Protein AF-A0A6A5AAB8-F1 (afdb_monomer_lite)

Radius of gyration: 20.95 Å; chains: 1; bounding box: 52×45×54 Å

Organism: Aphanomyces astaci (NCBI:txid112090)

Foldseek 3Di:
DAPVVVPGDPLLVLLLVQLQFFWFADDPLDTAGPDLEGHPDDPDPRIDRNLRSLCVVLPQDDPPPCPPCNVVSVVSNVVSVVSSSVCSSCPCVPNVVSNVVVSVVVVPQQFDPPDDLLVLLLVVLVPDDDDPSSVQSVVRGDPDHPVVVVVVVVQVPDPPDDDDDDDDDPDDCVVVVVVQVVCVVVLNRSVRRD

pLDDT: mean 90.17, std 8.8, range [57.53, 97.75]

Sequence (194 aa):
MSDVAGGRSMENTLNYLLAECTYGQVQGNEWICVSKEPSLTPPSPSLVTYKKFVDTLYPYQSMHGASDALNDVKAFNKAQKKKRTALQSAFTSGPGRPISASYDHVLSCLFFPQGPLRDAAKAAAATMADSGLKEAWSEGRYYILPSFLHLLFHVDHHPTVDVNVVFRTFGDDIVEVAKEIEFLVQGRHPLFPG

Structure (mmCIF, N/CA/C/O backbone):
data_AF-A0A6A5AAB8-F1
#
_entry.id   AF-A0A6A5AAB8-F1
#
loop_
_atom_site.group_PDB
_atom_site.id
_atom_site.type_symbol
_atom_site.label_atom_id
_atom_site.label_alt_id
_atom_site.label_comp_id
_atom_site.label_asym_id
_atom_site.label_entity_id
_atom_site.label_seq_id
_atom_site.pdbx_PDB_ins_code
_atom_site.Cartn_x
_atom_site.Cartn_y
_atom_site.Cartn_z
_atom_site.occupancy
_atom_site.B_iso_or_equiv
_atom_site.auth_seq_id
_atom_site.auth_comp_id
_atom_site.auth_asym_id
_atom_site.auth_atom_id
_atom_site.pdbx_PDB_model_num
ATOM 1 N N . MET A 1 1 ? -1.907 -4.357 5.630 1.00 57.53 1 MET A N 1
ATOM 2 C CA . MET A 1 1 ? -2.020 -4.706 4.192 1.00 57.53 1 MET A CA 1
ATOM 3 C C . MET A 1 1 ? -0.705 -5.305 3.688 1.00 57.53 1 MET A C 1
ATOM 5 O O . MET A 1 1 ? 0.213 -4.575 3.333 1.00 57.53 1 MET A O 1
ATOM 9 N N . SER A 1 2 ? -0.597 -6.630 3.691 1.00 60.25 2 SER A N 1
ATOM 10 C CA . SER A 1 2 ? 0.481 -7.393 3.050 1.00 60.25 2 SER A CA 1
ATOM 11 C C . SER A 1 2 ? -0.136 -8.266 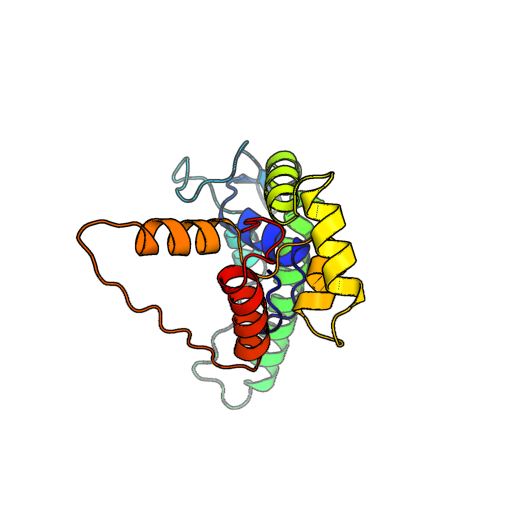1.957 1.00 60.25 2 SER A C 1
ATOM 13 O O . SER A 1 2 ? -1.255 -8.749 2.108 1.00 60.25 2 SER A O 1
ATOM 15 N N . ASP A 1 3 ? 0.566 -8.457 0.843 1.00 65.25 3 ASP A N 1
ATOM 16 C CA . ASP A 1 3 ? 0.160 -9.430 -0.174 1.00 65.25 3 ASP A CA 1
ATOM 17 C C . ASP A 1 3 ? 0.740 -10.794 0.219 1.00 65.25 3 ASP A C 1
ATOM 19 O O . ASP A 1 3 ? 1.805 -11.204 -0.252 1.00 65.25 3 ASP A O 1
ATOM 23 N N . VAL A 1 4 ? 0.064 -11.464 1.159 1.00 63.62 4 VAL A N 1
ATOM 24 C CA . VAL A 1 4 ? 0.469 -12.781 1.680 1.00 63.62 4 VAL A CA 1
ATOM 25 C C . VAL A 1 4 ? 0.453 -13.825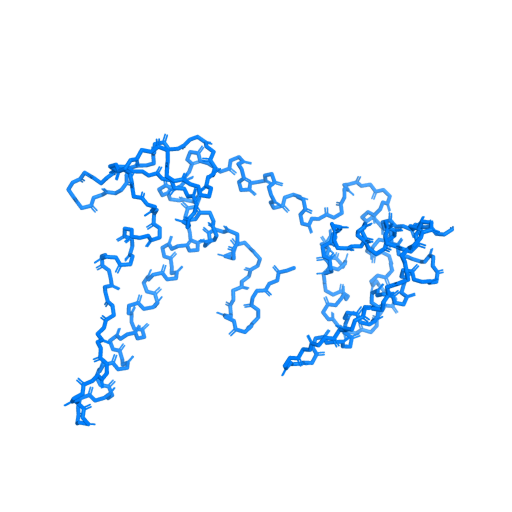 0.562 1.00 63.62 4 VAL A C 1
ATOM 27 O O . VAL A 1 4 ? 1.398 -14.604 0.437 1.00 63.62 4 VAL A O 1
ATOM 30 N N . ALA A 1 5 ? -0.552 -13.779 -0.318 1.00 60.72 5 ALA A N 1
ATOM 31 C CA . ALA A 1 5 ? -0.655 -14.661 -1.482 1.00 60.72 5 ALA A CA 1
ATOM 32 C C . ALA A 1 5 ? 0.525 -14.483 -2.459 1.00 60.72 5 ALA A C 1
ATOM 34 O O . ALA A 1 5 ? 1.017 -15.452 -3.042 1.00 60.72 5 ALA A O 1
ATOM 35 N N . GLY A 1 6 ? 1.016 -13.253 -2.619 1.00 62.00 6 GLY A N 1
ATOM 36 C CA . GLY A 1 6 ? 2.201 -12.920 -3.406 1.00 62.00 6 GLY A CA 1
ATOM 37 C C . GLY A 1 6 ? 3.533 -13.032 -2.657 1.00 62.00 6 GLY A C 1
ATOM 38 O O . GLY A 1 6 ? 4.582 -12.856 -3.286 1.00 62.00 6 GLY A O 1
ATOM 39 N N . GLY A 1 7 ? 3.518 -13.325 -1.352 1.00 68.31 7 GLY A N 1
ATOM 40 C CA . GLY A 1 7 ? 4.704 -13.406 -0.496 1.00 68.31 7 GLY A CA 1
ATOM 41 C C . GLY A 1 7 ? 5.429 -12.068 -0.313 1.00 68.31 7 GLY A C 1
ATOM 42 O O . GLY A 1 7 ? 6.657 -12.044 -0.211 1.00 68.31 7 GLY A O 1
ATOM 43 N N . ARG A 1 8 ? 4.706 -10.941 -0.336 1.00 79.06 8 ARG A N 1
ATOM 44 C CA . ARG A 1 8 ? 5.282 -9.595 -0.198 1.00 79.06 8 ARG A CA 1
ATOM 45 C C . ARG A 1 8 ? 4.906 -8.977 1.141 1.00 79.06 8 ARG A C 1
ATOM 47 O O . ARG A 1 8 ? 3.737 -8.947 1.523 1.00 79.06 8 ARG A O 1
ATOM 54 N N . SER A 1 9 ? 5.904 -8.400 1.808 1.00 86.94 9 SER A N 1
ATOM 55 C CA . SER A 1 9 ? 5.660 -7.503 2.936 1.00 86.94 9 SER A CA 1
ATOM 56 C C . SER A 1 9 ? 4.901 -6.250 2.484 1.00 86.94 9 SER A C 1
ATOM 58 O O . SER A 1 9 ? 4.755 -5.968 1.286 1.00 86.94 9 SER A O 1
ATOM 60 N N . MET A 1 10 ? 4.429 -5.478 3.455 1.00 87.88 10 MET A N 1
ATOM 61 C CA . MET A 1 10 ? 3.775 -4.193 3.227 1.00 87.88 10 MET A CA 1
ATOM 62 C C . MET A 1 10 ? 4.698 -3.212 2.481 1.00 87.88 10 MET A C 1
ATOM 64 O O . MET A 1 10 ? 4.300 -2.616 1.483 1.00 87.88 10 MET A O 1
ATOM 68 N N . GLU A 1 11 ? 5.961 -3.123 2.895 1.00 91.44 11 GLU A N 1
ATOM 69 C CA . GLU A 1 11 ? 7.011 -2.282 2.303 1.00 91.44 11 GLU A CA 1
ATOM 70 C C . GLU A 1 11 ? 7.295 -2.678 0.852 1.00 91.44 11 GLU A C 1
ATOM 72 O O . GLU A 1 11 ? 7.383 -1.828 -0.038 1.00 91.44 11 GLU A O 1
ATOM 77 N N . ASN A 1 12 ? 7.392 -3.987 0.597 1.00 91.25 12 ASN A N 1
ATOM 78 C CA . ASN A 1 12 ? 7.605 -4.525 -0.744 1.00 91.25 12 ASN A CA 1
ATOM 79 C C . ASN A 1 12 ? 6.411 -4.242 -1.658 1.00 91.25 12 ASN A C 1
ATOM 81 O O . ASN A 1 12 ? 6.599 -3.978 -2.847 1.00 91.25 12 ASN A O 1
ATOM 85 N N . THR A 1 13 ? 5.197 -4.307 -1.109 1.00 90.56 13 THR A N 1
ATOM 86 C CA . THR A 1 13 ? 3.956 -4.006 -1.831 1.00 90.56 13 THR A CA 1
ATOM 87 C C . THR A 1 13 ? 3.892 -2.525 -2.187 1.00 90.56 13 THR A C 1
ATOM 89 O O . THR A 1 13 ? 3.629 -2.190 -3.339 1.00 90.56 13 THR A O 1
ATOM 92 N N . LEU A 1 14 ? 4.218 -1.637 -1.244 1.00 93.50 14 LEU A N 1
ATOM 93 C CA . LEU A 1 14 ? 4.233 -0.199 -1.489 1.00 93.50 14 LEU A CA 1
ATOM 94 C C . LEU A 1 14 ? 5.284 0.191 -2.537 1.00 93.50 14 LEU A C 1
ATOM 96 O O . LEU A 1 14 ? 4.969 0.912 -3.479 1.00 93.50 14 LEU A O 1
ATOM 100 N N . ASN A 1 15 ? 6.504 -0.339 -2.435 1.00 95.31 15 ASN A N 1
ATOM 101 C CA . ASN A 1 15 ? 7.542 -0.131 -3.448 1.00 95.31 15 ASN A CA 1
ATOM 102 C C . ASN A 1 15 ? 7.108 -0.606 -4.839 1.00 95.31 15 ASN A C 1
ATOM 104 O O . ASN A 1 15 ? 7.298 0.102 -5.827 1.00 95.31 15 ASN A O 1
ATOM 108 N N . TYR A 1 16 ? 6.486 -1.784 -4.907 1.00 93.56 16 TYR A N 1
ATOM 109 C CA . TYR A 1 16 ? 5.973 -2.336 -6.154 1.00 93.56 16 TYR A CA 1
ATOM 110 C C . TYR A 1 16 ? 4.890 -1.440 -6.779 1.00 93.56 16 TYR A C 1
ATOM 112 O O . TYR A 1 16 ? 4.941 -1.177 -7.980 1.00 93.56 16 TYR A O 1
ATOM 120 N N . LEU A 1 17 ? 3.945 -0.937 -5.976 1.00 93.44 17 LEU A N 1
ATOM 121 C CA . LEU A 1 17 ? 2.908 -0.009 -6.440 1.00 93.44 17 LEU A CA 1
ATOM 122 C C . LEU A 1 17 ? 3.514 1.315 -6.916 1.00 93.44 17 LEU A C 1
ATOM 124 O O . LEU A 1 17 ? 3.178 1.796 -7.993 1.00 93.44 17 LEU A O 1
ATOM 128 N N . LEU A 1 18 ? 4.466 1.874 -6.168 1.00 95.88 18 LEU A N 1
ATOM 129 C CA . LEU A 1 18 ? 5.152 3.104 -6.561 1.00 95.88 18 LEU A CA 1
ATOM 130 C C . LEU A 1 18 ? 5.949 2.940 -7.858 1.00 95.88 18 LEU A C 1
ATOM 132 O O . LEU A 1 18 ? 5.939 3.839 -8.696 1.00 95.88 18 LEU A O 1
ATOM 136 N N . ALA A 1 19 ? 6.588 1.791 -8.080 1.00 96.69 19 ALA A N 1
ATOM 137 C CA . ALA A 1 19 ? 7.244 1.484 -9.350 1.00 96.69 19 ALA A CA 1
ATOM 138 C C . ALA A 1 19 ? 6.265 1.484 -10.542 1.00 96.69 19 ALA A C 1
ATOM 140 O O . ALA A 1 19 ? 6.673 1.747 -11.676 1.00 96.69 19 ALA A O 1
ATOM 141 N N . GLU A 1 20 ? 4.986 1.186 -10.305 1.00 95.94 20 GLU A N 1
ATOM 142 C CA . GLU A 1 20 ? 3.928 1.178 -11.318 1.00 95.94 20 GLU A CA 1
ATOM 143 C C . GLU A 1 20 ? 3.379 2.570 -11.633 1.00 95.94 20 GLU A C 1
ATOM 145 O O . GLU A 1 20 ? 2.967 2.800 -12.766 1.00 95.94 20 GLU A O 1
ATOM 150 N N . CYS A 1 21 ? 3.423 3.504 -10.683 1.00 95.75 21 CYS A N 1
ATOM 151 C CA . CYS A 1 21 ? 2.891 4.858 -10.849 1.00 95.75 21 CYS A CA 1
ATOM 152 C C . CYS A 1 21 ? 3.959 5.966 -10.838 1.00 95.75 21 CYS A C 1
ATOM 154 O O . CYS A 1 21 ? 3.627 7.146 -10.811 1.00 95.75 21 CYS A O 1
ATOM 156 N N . THR A 1 22 ? 5.247 5.628 -10.905 1.00 97.19 22 THR A N 1
ATOM 157 C CA . THR A 1 22 ? 6.334 6.619 -10.990 1.00 97.19 22 THR A CA 1
ATOM 158 C C . THR A 1 22 ? 6.981 6.593 -12.363 1.00 97.19 22 THR A C 1
ATOM 160 O O . THR A 1 22 ? 7.425 5.540 -12.823 1.00 97.19 22 THR A O 1
ATOM 163 N N . TYR A 1 23 ? 7.069 7.759 -13.004 1.00 97.50 23 TYR A N 1
ATOM 164 C CA . TYR A 1 23 ? 7.534 7.916 -14.378 1.00 97.50 23 TYR A CA 1
ATOM 165 C C . TYR A 1 23 ? 8.954 8.479 -14.452 1.00 97.50 23 TYR A C 1
ATOM 167 O O . TYR A 1 23 ? 9.363 9.344 -13.671 1.00 97.50 23 TYR A O 1
ATOM 175 N N . GLY A 1 24 ? 9.695 7.989 -15.437 1.00 97.12 24 GLY A N 1
ATOM 176 C CA . GLY A 1 24 ? 11.080 8.343 -15.698 1.00 97.12 24 GLY A CA 1
ATOM 177 C C . GLY A 1 24 ? 11.388 8.284 -17.182 1.00 97.12 24 GLY A C 1
ATOM 178 O O . GLY A 1 24 ? 10.575 7.828 -17.9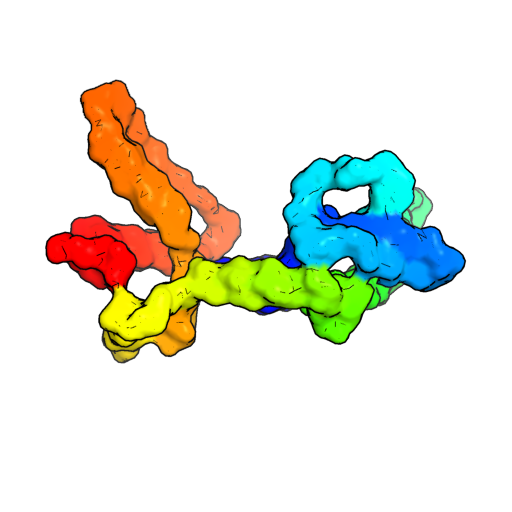94 1.00 97.12 24 GLY A O 1
ATOM 179 N N . GLN A 1 25 ? 12.572 8.763 -17.526 1.00 96.56 25 GLN A N 1
ATOM 180 C CA . GLN A 1 25 ? 13.107 8.683 -18.873 1.00 96.56 25 GLN A CA 1
ATOM 181 C C . GLN A 1 25 ? 14.074 7.504 -18.959 1.00 96.56 25 GLN A C 1
ATOM 183 O O . GLN A 1 25 ? 14.867 7.275 -18.047 1.00 96.56 25 GLN A O 1
ATOM 188 N N . VAL A 1 26 ? 14.023 6.771 -20.068 1.00 95.88 26 VAL A N 1
ATOM 189 C CA . VAL A 1 26 ? 15.013 5.734 -20.368 1.00 95.88 26 VAL A CA 1
ATOM 190 C C . VAL A 1 26 ? 16.160 6.372 -21.145 1.00 95.88 26 VAL A C 1
ATOM 192 O O . VAL A 1 26 ? 15.934 6.990 -22.186 1.00 95.88 26 VAL A O 1
ATOM 195 N N . GLN A 1 27 ? 17.380 6.236 -20.635 1.00 93.25 27 GLN A N 1
ATOM 196 C CA . GLN A 1 27 ? 18.607 6.696 -21.281 1.00 93.25 27 GLN A CA 1
ATOM 197 C C . GLN A 1 27 ? 19.560 5.502 -21.400 1.00 93.25 27 GLN A C 1
ATOM 199 O O . GLN A 1 27 ? 20.142 5.045 -20.419 1.00 93.25 27 GLN A O 1
ATOM 204 N N . GLY A 1 28 ? 19.671 4.938 -22.606 1.00 88.38 28 GLY A N 1
ATOM 205 C CA . GLY A 1 28 ? 20.398 3.684 -22.822 1.00 88.38 28 GLY A CA 1
ATOM 206 C C . GLY A 1 28 ? 19.757 2.521 -22.058 1.00 88.38 28 GLY A C 1
ATOM 207 O O . GLY A 1 28 ? 18.585 2.216 -22.268 1.00 88.38 28 GLY A O 1
ATOM 208 N N . ASN A 1 29 ? 20.526 1.894 -21.164 1.00 88.06 29 ASN A N 1
ATOM 209 C CA . ASN A 1 29 ? 20.073 0.793 -20.306 1.00 88.06 29 ASN A CA 1
ATOM 210 C C . ASN A 1 29 ? 19.680 1.243 -18.890 1.00 88.06 29 ASN A C 1
AT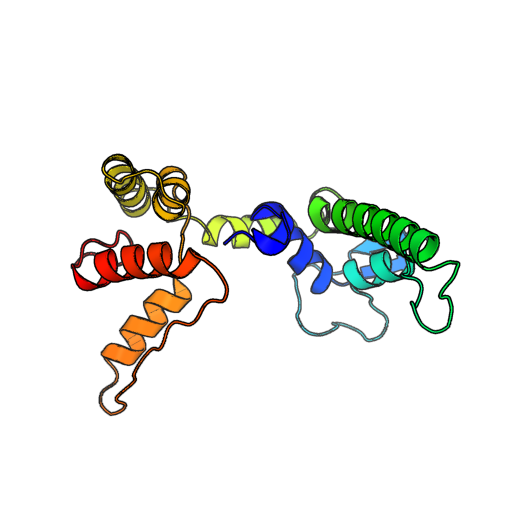OM 212 O O . ASN A 1 29 ? 19.519 0.401 -18.007 1.00 88.06 29 ASN A O 1
ATOM 216 N N . GLU A 1 30 ? 19.524 2.546 -18.663 1.00 94.12 30 GLU A N 1
ATOM 217 C CA . GLU A 1 30 ? 19.149 3.092 -17.363 1.00 94.12 30 GLU A CA 1
ATOM 218 C C . GLU A 1 30 ? 17.800 3.798 -17.417 1.00 94.12 30 GLU A C 1
ATOM 220 O O . GLU A 1 30 ? 17.400 4.381 -18.428 1.00 94.12 30 GLU A O 1
ATOM 225 N N . TRP A 1 31 ? 17.098 3.748 -16.290 1.00 97.38 31 TRP A N 1
ATOM 226 C CA . TRP A 1 31 ? 15.881 4.508 -16.061 1.00 97.38 31 TRP A CA 1
ATOM 227 C C . TRP A 1 31 ? 16.172 5.586 -15.028 1.00 97.38 31 TRP A C 1
ATOM 229 O O . TRP A 1 31 ? 16.634 5.290 -13.925 1.00 97.38 31 TRP A O 1
ATOM 239 N N . ILE A 1 32 ? 15.893 6.833 -15.390 1.00 96.69 32 ILE A N 1
ATOM 240 C CA . ILE A 1 32 ? 16.136 8.002 -14.551 1.00 96.69 32 ILE A CA 1
ATOM 241 C C . ILE A 1 32 ? 14.786 8.577 -14.146 1.00 96.69 32 ILE A C 1
ATOM 243 O O . ILE A 1 32 ? 13.977 8.954 -14.997 1.00 96.69 32 ILE A O 1
ATOM 247 N N . CYS A 1 33 ? 14.543 8.643 -12.838 1.00 96.44 33 CYS A N 1
ATOM 248 C CA . CYS A 1 33 ? 13.314 9.208 -12.300 1.00 96.44 33 CYS A CA 1
ATOM 249 C C . CYS A 1 33 ? 13.205 10.693 -12.667 1.00 96.44 33 CYS A C 1
ATOM 251 O O . CYS A 1 3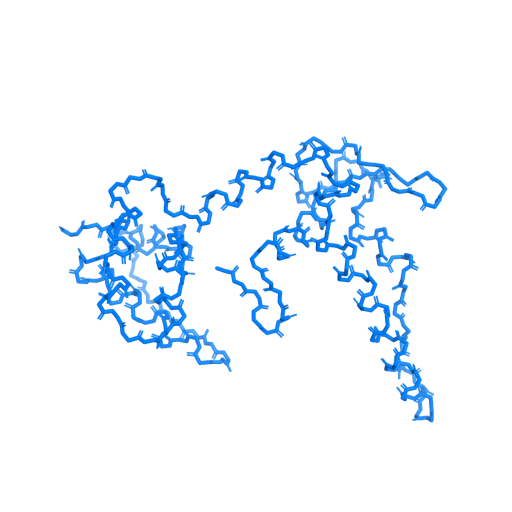3 ? 14.111 11.472 -12.374 1.00 96.44 33 CYS A O 1
ATOM 253 N N . VAL A 1 34 ? 12.080 11.084 -13.271 1.00 95.00 34 VAL A N 1
ATOM 254 C CA . VAL A 1 34 ? 11.756 12.500 -13.534 1.00 95.00 34 VAL A CA 1
ATOM 255 C C . VAL A 1 34 ? 10.552 12.977 -12.726 1.00 95.00 34 VAL A C 1
ATOM 257 O O . VAL A 1 34 ? 10.320 14.177 -12.598 1.00 95.00 34 VAL A O 1
ATOM 260 N N . SER A 1 35 ? 9.774 12.038 -12.186 1.00 92.75 35 SER A N 1
ATOM 261 C CA . SER A 1 35 ? 8.608 12.341 -11.363 1.00 92.75 35 SER A CA 1
ATOM 262 C C . SER A 1 35 ? 9.040 12.818 -9.983 1.00 92.75 35 SER A C 1
ATOM 264 O O . SER A 1 35 ? 9.942 12.248 -9.373 1.00 92.75 35 SER A O 1
ATOM 266 N N . LYS A 1 36 ? 8.356 13.844 -9.478 1.00 89.69 36 LYS A N 1
ATOM 267 C CA . LYS A 1 36 ? 8.468 14.275 -8.076 1.00 89.69 36 LYS A CA 1
ATOM 268 C C . LYS A 1 36 ? 7.423 13.609 -7.185 1.00 89.69 36 LYS A C 1
ATOM 270 O O . LYS A 1 36 ? 7.647 13.467 -5.992 1.00 89.69 36 LYS A O 1
ATOM 275 N N . GLU A 1 37 ? 6.314 13.184 -7.782 1.00 91.62 37 GLU A N 1
ATOM 276 C CA . GLU A 1 37 ? 5.189 12.542 -7.111 1.00 91.62 37 GLU A CA 1
ATOM 277 C C . GLU A 1 37 ? 4.671 11.370 -7.963 1.00 91.62 37 GLU A C 1
ATOM 279 O O . GLU A 1 37 ? 4.823 11.394 -9.192 1.00 91.62 37 GLU A O 1
ATOM 284 N N . PRO A 1 38 ? 4.065 10.343 -7.347 1.00 93.38 38 PRO A N 1
ATOM 285 C CA . PRO A 1 38 ? 3.423 9.258 -8.077 1.00 93.38 38 PRO A CA 1
ATOM 286 C C . PRO A 1 38 ? 2.180 9.749 -8.833 1.00 93.38 38 PRO A C 1
ATOM 288 O O . PRO A 1 38 ? 1.449 10.612 -8.358 1.00 93.38 38 PRO A O 1
ATOM 291 N N . SER A 1 39 ? 1.901 9.162 -9.994 1.00 93.56 39 SER A N 1
ATOM 292 C CA . SER A 1 39 ? 0.753 9.500 -10.837 1.00 93.56 39 SER A CA 1
ATOM 293 C C . SER A 1 39 ? 0.136 8.252 -11.462 1.00 93.56 39 SER A C 1
ATOM 295 O O . SER A 1 39 ? 0.834 7.362 -11.943 1.00 93.56 39 SER A O 1
ATOM 297 N N . LEU A 1 40 ? -1.194 8.189 -11.515 1.00 90.75 40 LEU A N 1
ATOM 298 C CA . LEU A 1 40 ? -1.898 7.115 -12.226 1.00 90.75 40 LEU A CA 1
ATOM 299 C C . LEU A 1 40 ? -1.854 7.307 -13.745 1.00 90.75 40 LEU A C 1
ATOM 301 O O . LEU A 1 40 ? -1.943 6.340 -14.498 1.00 90.75 40 LEU A O 1
ATOM 305 N N . THR A 1 41 ? -1.679 8.546 -14.203 1.00 90.56 41 THR A N 1
ATOM 306 C CA . THR A 1 41 ? -1.617 8.892 -15.624 1.00 90.56 41 THR A CA 1
ATOM 307 C C . THR A 1 41 ? -0.212 9.335 -16.023 1.00 90.56 41 THR A C 1
ATOM 309 O O . THR A 1 41 ? 0.445 10.034 -15.246 1.00 90.56 41 THR A O 1
ATOM 312 N N . PRO A 1 42 ? 0.262 8.986 -17.229 1.00 89.88 42 PRO A N 1
ATOM 313 C CA . PRO A 1 42 ? 1.566 9.428 -17.704 1.00 89.88 42 PRO A CA 1
ATOM 314 C C . PRO A 1 42 ? 1.612 10.961 -17.802 1.00 89.88 42 PRO A C 1
ATOM 316 O O . PRO A 1 42 ? 0.800 11.532 -18.529 1.00 89.88 42 PRO A O 1
ATOM 319 N N . PRO A 1 43 ? 2.565 11.639 -17.131 1.00 90.75 43 PRO A N 1
ATOM 320 C CA . PRO A 1 43 ? 2.724 13.092 -17.249 1.00 90.75 43 PRO A CA 1
ATOM 321 C C . PRO A 1 43 ? 3.115 13.537 -18.666 1.00 90.75 43 PRO A C 1
ATOM 323 O O . PRO A 1 43 ? 2.862 14.668 -19.065 1.00 90.75 43 PRO A O 1
ATOM 326 N N . SER A 1 44 ? 3.755 12.644 -19.425 1.00 91.75 44 SER A N 1
ATOM 327 C CA . SER A 1 44 ? 4.104 12.828 -20.832 1.00 91.75 44 SER A CA 1
ATOM 328 C C . SER A 1 44 ? 4.125 11.465 -21.540 1.00 91.75 44 SER A C 1
ATOM 330 O O . SER A 1 44 ? 4.567 10.486 -20.929 1.00 91.75 44 SER A O 1
ATOM 332 N N . PRO A 1 45 ? 3.723 11.379 -22.825 1.00 89.69 45 PRO A N 1
ATOM 333 C CA . PRO A 1 45 ? 3.731 10.130 -23.593 1.00 89.69 45 PRO A CA 1
ATOM 334 C C . PRO A 1 45 ? 5.108 9.468 -23.737 1.00 89.69 45 PRO A C 1
ATOM 336 O O . PRO A 1 45 ? 5.188 8.264 -23.966 1.00 89.69 45 PRO A O 1
ATOM 339 N N . SER A 1 46 ? 6.193 10.242 -23.630 1.00 92.44 46 SER A N 1
ATOM 340 C CA . SER A 1 46 ? 7.566 9.737 -23.763 1.00 92.44 46 SER A CA 1
ATOM 341 C C . SER A 1 46 ? 8.118 9.100 -22.486 1.00 92.44 46 SER A C 1
ATOM 343 O O . SER A 1 46 ? 9.177 8.473 -22.527 1.00 92.44 46 SER A O 1
ATOM 345 N N . LEU A 1 47 ? 7.432 9.262 -21.351 1.00 95.88 47 LEU A N 1
ATOM 346 C CA . LEU A 1 47 ? 7.887 8.742 -20.070 1.00 95.88 47 LEU A CA 1
ATOM 347 C C . LEU A 1 47 ? 7.365 7.329 -19.828 1.00 95.88 47 LEU A C 1
ATOM 349 O O . LEU A 1 47 ? 6.249 6.965 -20.195 1.00 95.88 47 LEU A O 1
ATOM 353 N N . VAL A 1 48 ? 8.185 6.530 -19.156 1.00 96.50 48 VAL A N 1
ATOM 354 C CA . VAL A 1 48 ? 7.913 5.118 -18.887 1.00 96.50 48 VAL A CA 1
ATOM 355 C C . VAL A 1 48 ? 7.954 4.896 -17.383 1.00 96.50 48 VAL A C 1
ATOM 357 O O . VAL A 1 48 ? 8.778 5.491 -16.687 1.00 96.50 48 VAL A O 1
ATOM 360 N N . THR A 1 49 ? 7.070 4.048 -16.864 1.00 97.62 49 THR A N 1
ATOM 361 C CA . THR A 1 49 ? 7.093 3.688 -15.443 1.00 97.62 49 THR A CA 1
ATOM 362 C C . THR A 1 49 ? 8.278 2.783 -15.140 1.00 97.62 49 THR A C 1
ATOM 364 O O . THR A 1 49 ? 8.710 2.009 -16.003 1.00 97.62 49 THR A O 1
ATOM 367 N N . TYR A 1 50 ? 8.805 2.833 -13.917 1.00 97.69 50 TYR A N 1
ATOM 368 C CA . TYR A 1 50 ? 9.921 1.958 -13.551 1.00 97.69 50 TYR A CA 1
ATOM 369 C C . TYR A 1 50 ? 9.549 0.473 -13.696 1.00 97.69 50 TYR A C 1
ATOM 371 O O . TYR A 1 50 ? 10.329 -0.319 -14.227 1.00 97.69 50 TYR A O 1
ATOM 379 N N . LYS A 1 51 ? 8.316 0.098 -13.330 1.00 96.81 51 LYS A N 1
ATOM 380 C CA . LYS A 1 51 ? 7.780 -1.255 -13.533 1.00 96.81 51 LYS A CA 1
ATOM 381 C C . LYS A 1 51 ? 7.855 -1.676 -15.001 1.00 96.81 51 LYS A C 1
ATOM 383 O O . LYS A 1 51 ? 8.405 -2.736 -15.290 1.00 96.81 51 LYS A O 1
ATOM 388 N N . LYS A 1 52 ? 7.375 -0.838 -15.928 1.00 96.25 52 LYS A N 1
ATOM 389 C CA . LYS A 1 52 ? 7.394 -1.136 -17.371 1.00 96.25 52 LYS A CA 1
ATOM 390 C C . LYS A 1 52 ? 8.819 -1.250 -17.919 1.00 96.25 52 LYS A C 1
ATOM 392 O O . LYS A 1 52 ? 9.083 -2.122 -18.747 1.00 96.25 52 LYS A O 1
ATOM 397 N N . PHE A 1 53 ? 9.742 -0.417 -17.440 1.00 97.25 53 PHE A N 1
ATOM 398 C CA . PHE A 1 53 ? 11.162 -0.529 -17.774 1.00 97.25 53 PHE A CA 1
ATOM 399 C C . PHE A 1 53 ? 11.749 -1.879 -17.319 1.00 97.25 53 PHE A C 1
ATOM 401 O O . PHE A 1 53 ? 12.307 -2.613 -18.134 1.00 97.25 53 PHE A O 1
ATOM 408 N N . VAL A 1 54 ? 11.547 -2.261 -16.054 1.00 97.06 54 VAL A N 1
ATOM 409 C CA . VAL A 1 54 ? 12.033 -3.538 -15.497 1.00 97.06 54 VAL A CA 1
ATOM 410 C C . VAL A 1 54 ? 11.404 -4.744 -16.205 1.00 97.06 54 VAL A C 1
ATOM 412 O O . VAL A 1 54 ? 12.092 -5.725 -16.490 1.00 97.06 54 VAL A O 1
ATOM 415 N N . ASP A 1 55 ? 10.115 -4.675 -16.535 1.00 95.88 55 ASP A N 1
ATOM 416 C CA . ASP A 1 55 ? 9.416 -5.736 -17.263 1.00 95.88 55 ASP A CA 1
ATOM 417 C C . ASP A 1 55 ? 9.960 -5.924 -18.689 1.00 95.88 55 ASP A C 1
ATOM 419 O O . ASP A 1 55 ? 9.984 -7.052 -19.187 1.00 95.88 55 ASP A O 1
ATOM 423 N N . THR A 1 56 ? 10.435 -4.842 -19.316 1.00 95.12 56 THR A N 1
ATOM 424 C CA . THR A 1 56 ? 11.093 -4.862 -20.634 1.00 95.12 56 THR A CA 1
ATOM 425 C C . THR A 1 56 ? 12.509 -5.432 -20.546 1.00 95.12 56 THR A C 1
ATOM 427 O O . THR A 1 56 ? 12.918 -6.189 -21.422 1.00 95.12 56 THR A O 1
ATOM 430 N N . LEU A 1 57 ? 13.243 -5.122 -19.472 1.00 94.75 57 LEU A N 1
ATOM 431 C CA . LEU A 1 57 ? 14.591 -5.647 -19.234 1.00 94.75 57 LEU A CA 1
ATOM 432 C C . LEU A 1 57 ? 14.594 -7.159 -18.941 1.00 94.75 57 LEU A C 1
ATOM 434 O O . LEU A 1 57 ? 15.556 -7.858 -19.254 1.00 94.75 57 LEU A O 1
ATOM 438 N N . TYR A 1 58 ? 13.508 -7.673 -18.359 1.00 95.50 58 TYR A N 1
ATOM 439 C CA . TYR A 1 58 ? 13.373 -9.068 -17.934 1.00 95.50 58 TYR A CA 1
ATOM 440 C C . TYR A 1 58 ? 12.094 -9.711 -18.488 1.00 95.50 58 TYR A C 1
ATOM 442 O O . TYR A 1 58 ? 11.212 -10.062 -17.701 1.00 95.50 58 TYR A O 1
ATOM 450 N N . PRO A 1 59 ? 11.926 -9.853 -19.816 1.00 94.69 59 PRO A N 1
ATOM 451 C CA . PRO A 1 59 ? 10.669 -10.279 -20.436 1.00 94.69 59 PRO A CA 1
ATOM 452 C C . PRO A 1 59 ? 10.294 -11.718 -20.059 1.00 94.69 59 PRO A C 1
ATOM 454 O O . PRO A 1 59 ? 11.166 -12.560 -19.869 1.00 94.69 59 PRO A O 1
ATOM 457 N N . TYR A 1 60 ? 8.996 -12.017 -19.978 1.00 93.19 60 TYR A N 1
ATOM 458 C CA . TYR A 1 60 ? 8.524 -13.400 -19.874 1.00 93.19 60 TYR A CA 1
ATOM 459 C C . TYR A 1 60 ? 8.440 -14.049 -21.253 1.00 93.19 60 TYR A C 1
ATOM 461 O O . TYR A 1 60 ? 8.117 -13.396 -22.243 1.00 93.19 60 TYR A O 1
ATOM 469 N N . GLN A 1 61 ? 8.693 -15.351 -21.297 1.00 89.56 61 GLN A N 1
ATOM 470 C CA . GLN A 1 61 ? 8.461 -16.182 -22.471 1.00 89.56 61 GLN A CA 1
ATOM 471 C C . GLN A 1 61 ? 7.032 -16.736 -22.455 1.00 89.56 61 GLN A C 1
ATOM 473 O O . GLN A 1 61 ? 6.510 -17.116 -21.401 1.00 89.56 61 GLN A O 1
ATOM 478 N N . SER A 1 62 ? 6.401 -16.771 -23.631 1.00 82.88 62 SER A N 1
ATOM 479 C CA . SER A 1 62 ? 5.066 -17.348 -23.815 1.00 82.88 62 SER A CA 1
ATOM 480 C C . SER A 1 62 ? 5.107 -18.872 -23.707 1.00 82.88 62 SER A C 1
ATOM 482 O O . SER A 1 62 ? 6.068 -19.503 -24.135 1.00 82.88 62 SER A O 1
ATOM 484 N N . MET A 1 63 ? 4.039 -19.464 -23.166 1.00 72.19 63 MET A N 1
ATOM 485 C CA . MET A 1 63 ? 3.887 -20.922 -23.052 1.00 72.19 63 MET A CA 1
ATOM 486 C C . MET A 1 63 ? 3.185 -21.556 -24.267 1.00 72.19 63 MET A C 1
ATOM 488 O O . MET A 1 63 ? 2.913 -22.754 -24.261 1.00 72.19 63 MET A O 1
ATOM 492 N N . HIS A 1 64 ? 2.854 -20.776 -25.303 1.00 65.31 64 HIS A N 1
ATOM 493 C CA . HIS A 1 64 ? 2.221 -21.315 -26.510 1.00 65.31 64 HIS A CA 1
ATOM 494 C C . HIS A 1 64 ? 3.220 -22.139 -27.341 1.00 65.31 64 HIS A C 1
ATOM 496 O O . HIS A 1 64 ? 4.216 -21.603 -27.815 1.00 65.31 64 HIS A O 1
ATOM 502 N N . GLY A 1 65 ? 2.912 -23.424 -27.554 1.00 61.81 65 GLY A N 1
ATOM 503 C CA . GLY A 1 65 ? 3.559 -24.274 -28.565 1.00 61.81 65 GLY A CA 1
ATOM 504 C C . GLY A 1 65 ? 4.721 -25.164 -28.107 1.00 61.81 65 GLY A C 1
ATOM 505 O O . GLY A 1 65 ? 5.272 -25.871 -28.942 1.00 61.81 65 GLY A O 1
ATOM 506 N N . ALA A 1 66 ? 5.090 -25.181 -26.822 1.00 57.62 66 ALA A N 1
ATOM 507 C CA . ALA A 1 66 ? 6.236 -25.958 -26.339 1.00 57.62 66 ALA A CA 1
ATOM 508 C C . ALA A 1 66 ? 5.843 -26.942 -25.224 1.00 57.62 66 ALA A C 1
ATOM 510 O O . ALA A 1 66 ? 5.956 -26.620 -24.041 1.00 57.62 66 ALA A O 1
ATOM 511 N N . SER A 1 67 ? 5.383 -28.146 -25.588 1.00 60.03 67 SER A N 1
ATOM 512 C CA . SER A 1 67 ? 5.145 -29.224 -24.610 1.00 60.03 67 SER A CA 1
ATOM 513 C C . SER A 1 67 ? 6.448 -29.681 -23.951 1.00 60.03 67 SER A C 1
ATOM 515 O O . SER A 1 67 ? 6.481 -29.885 -22.739 1.00 60.03 67 SER A O 1
ATOM 517 N N . ASP A 1 68 ? 7.532 -29.746 -24.729 1.00 62.59 68 ASP A N 1
ATOM 518 C CA . ASP A 1 68 ? 8.794 -30.357 -24.295 1.00 62.59 68 ASP A CA 1
ATOM 519 C C . ASP A 1 68 ? 9.742 -29.344 -23.629 1.00 62.59 68 ASP A C 1
ATOM 521 O O . ASP A 1 68 ? 10.534 -29.716 -22.768 1.00 62.59 68 ASP A O 1
ATOM 525 N N . ALA A 1 69 ? 9.598 -28.045 -23.932 1.00 70.44 69 ALA A N 1
ATOM 526 C CA . ALA A 1 69 ? 10.345 -26.956 -23.282 1.00 70.44 69 ALA A CA 1
ATOM 527 C C . ALA A 1 69 ? 9.553 -26.260 -22.156 1.00 70.44 69 ALA A C 1
ATOM 529 O O . ALA A 1 69 ? 9.963 -25.217 -21.645 1.00 70.44 69 ALA A O 1
ATOM 530 N N . LEU A 1 70 ? 8.408 -26.816 -21.740 1.00 79.19 70 LEU A N 1
ATOM 531 C CA . LEU A 1 70 ? 7.540 -26.206 -20.726 1.00 79.19 70 LEU A CA 1
ATOM 532 C C . LEU A 1 70 ? 8.270 -25.980 -19.392 1.00 79.19 70 LEU A C 1
ATOM 534 O O . LEU A 1 70 ? 8.061 -24.966 -18.723 1.00 79.19 70 LEU A O 1
ATOM 538 N N . ASN A 1 71 ? 9.125 -26.926 -18.999 1.00 81.62 71 ASN A N 1
ATOM 539 C CA . ASN A 1 71 ? 9.910 -26.819 -17.772 1.00 81.62 71 ASN A CA 1
ATOM 540 C C . ASN A 1 71 ? 10.978 -25.724 -17.875 1.00 81.62 71 ASN A C 1
ATOM 542 O O . ASN A 1 71 ? 11.158 -24.971 -16.915 1.00 81.62 71 ASN A O 1
ATOM 546 N N . ASP A 1 72 ? 11.597 -25.563 -19.044 1.00 84.94 72 ASP A N 1
ATOM 547 C CA . ASP A 1 72 ? 12.588 -24.516 -19.297 1.00 84.94 72 ASP A CA 1
ATOM 548 C C . ASP A 1 72 ? 11.941 -23.130 -19.304 1.00 84.94 72 ASP A C 1
ATOM 550 O O . ASP A 1 72 ? 12.431 -22.216 -18.641 1.00 84.94 72 ASP A O 1
ATOM 554 N N . VAL A 1 73 ? 10.773 -22.983 -19.943 1.00 87.75 73 VAL A N 1
ATOM 555 C CA . VAL A 1 73 ? 9.989 -21.735 -19.931 1.00 87.75 73 VAL A CA 1
ATOM 556 C C . VAL A 1 73 ? 9.556 -21.374 -18.508 1.00 87.75 73 VAL A C 1
ATOM 558 O O . VAL A 1 73 ? 9.667 -20.217 -18.093 1.00 87.75 73 VAL A O 1
ATOM 561 N N . LYS A 1 74 ? 9.104 -22.352 -17.710 1.00 89.25 74 LYS A N 1
ATOM 562 C CA . LYS A 1 74 ? 8.763 -22.134 -16.293 1.00 89.25 74 LYS A CA 1
ATOM 563 C C . LYS A 1 74 ? 9.980 -21.705 -15.477 1.00 89.25 74 LYS A C 1
ATOM 565 O O . LYS A 1 74 ? 9.877 -20.757 -14.697 1.00 89.25 74 LYS A O 1
ATOM 570 N N . ALA A 1 75 ? 11.119 -22.377 -15.641 1.00 90.81 75 ALA A N 1
ATOM 571 C CA . ALA A 1 75 ? 12.356 -22.043 -14.940 1.00 90.81 75 ALA A CA 1
ATOM 572 C C . ALA A 1 75 ? 12.852 -20.639 -15.320 1.00 90.81 75 ALA A C 1
ATOM 574 O O . ALA A 1 75 ? 13.180 -19.839 -14.437 1.00 90.81 75 ALA A O 1
ATOM 575 N N . PHE A 1 76 ? 12.810 -20.304 -16.610 1.00 91.81 76 PHE A N 1
ATOM 576 C CA . PHE A 1 76 ? 13.142 -18.984 -17.128 1.00 91.81 76 PHE A CA 1
ATOM 577 C C . PHE A 1 76 ? 12.227 -17.909 -16.536 1.00 91.81 76 PHE A C 1
ATOM 579 O O . PHE A 1 76 ? 12.712 -16.984 -15.885 1.00 91.81 76 PHE A O 1
ATOM 586 N N . ASN A 1 77 ? 10.904 -18.052 -16.661 1.00 93.44 77 ASN A N 1
ATOM 587 C CA . ASN A 1 77 ? 9.943 -17.080 -16.132 1.00 93.44 77 ASN A CA 1
ATOM 588 C C . ASN A 1 77 ? 10.050 -16.934 -14.608 1.00 93.44 77 ASN A C 1
ATOM 590 O O . ASN A 1 77 ? 9.926 -15.825 -14.088 1.00 93.44 77 ASN A O 1
ATOM 594 N N . LYS A 1 78 ? 10.359 -18.014 -13.877 1.00 93.12 78 LYS A N 1
ATOM 595 C CA . LYS A 1 78 ? 10.645 -17.957 -12.436 1.00 93.12 78 LYS A CA 1
ATOM 596 C C . LYS A 1 78 ? 11.891 -17.116 -12.137 1.00 93.12 78 LYS A C 1
ATOM 598 O O . LYS A 1 78 ? 11.859 -16.300 -11.214 1.00 93.12 78 LYS A O 1
ATOM 603 N N . ALA A 1 79 ? 12.963 -17.268 -12.915 1.00 94.62 79 ALA A N 1
ATOM 604 C CA . ALA A 1 79 ? 14.169 -16.452 -12.781 1.00 94.62 79 ALA A CA 1
ATOM 605 C C . ALA A 1 79 ? 13.904 -14.972 -13.115 1.00 94.62 79 ALA A C 1
ATOM 607 O O . ALA A 1 79 ? 14.333 -14.095 -12.362 1.00 94.62 79 ALA A O 1
ATOM 608 N N . GLN A 1 80 ? 13.139 -14.686 -14.175 1.00 95.25 80 GLN A N 1
ATOM 609 C CA . GLN A 1 80 ? 12.740 -13.317 -14.526 1.00 95.25 80 GLN A CA 1
ATOM 610 C C . GLN A 1 80 ? 11.873 -12.689 -13.434 1.00 95.25 80 GLN A C 1
ATOM 612 O O . GLN A 1 80 ? 12.160 -11.580 -12.986 1.00 95.25 80 GLN A O 1
ATOM 617 N N . LYS A 1 81 ? 10.871 -13.420 -12.923 1.00 93.12 81 LYS A N 1
ATOM 618 C CA . LYS A 1 81 ? 10.021 -12.973 -11.810 1.00 93.12 81 LYS A CA 1
ATOM 619 C C . LYS A 1 81 ? 10.864 -12.615 -10.589 1.00 93.12 81 LYS A C 1
ATOM 621 O O . LYS A 1 81 ? 10.629 -11.580 -9.977 1.00 93.12 81 LYS A O 1
ATOM 626 N N . LYS A 1 82 ? 11.877 -13.427 -10.258 1.00 92.88 82 LYS A N 1
ATOM 627 C CA . LYS A 1 82 ? 12.794 -13.145 -9.143 1.00 92.88 82 LYS A CA 1
ATOM 628 C C . LYS A 1 82 ? 13.538 -11.817 -9.338 1.00 92.88 82 LYS A C 1
ATOM 630 O O . LYS A 1 82 ? 13.587 -11.025 -8.401 1.00 92.88 82 LYS A O 1
ATOM 635 N N . LYS A 1 83 ? 14.071 -11.552 -10.538 1.00 95.06 83 LYS A N 1
ATOM 636 C CA . LYS A 1 83 ? 14.764 -10.288 -10.852 1.00 95.06 83 LYS A CA 1
ATOM 637 C C . LYS A 1 83 ? 13.820 -9.084 -10.811 1.00 95.06 83 LYS A C 1
ATOM 639 O O . LYS A 1 83 ? 14.149 -8.084 -10.178 1.00 95.06 83 LYS A O 1
ATOM 644 N N . ARG A 1 84 ? 12.634 -9.205 -11.422 1.00 95.00 84 ARG A N 1
ATOM 645 C CA . ARG A 1 84 ? 11.594 -8.163 -11.409 1.00 95.00 84 ARG A CA 1
ATOM 646 C C . ARG A 1 84 ? 11.188 -7.802 -9.985 1.00 95.00 84 ARG A C 1
ATOM 648 O O . ARG A 1 84 ? 11.284 -6.638 -9.614 1.00 95.00 84 ARG A O 1
ATOM 655 N N . THR A 1 85 ? 10.816 -8.798 -9.177 1.00 92.31 85 THR A N 1
ATOM 656 C CA . THR A 1 85 ? 10.412 -8.588 -7.781 1.00 92.31 85 THR A CA 1
ATOM 657 C C . THR A 1 85 ? 11.522 -7.923 -6.976 1.00 92.31 85 THR A C 1
ATOM 659 O O . THR A 1 85 ? 11.243 -6.956 -6.283 1.00 92.31 85 THR A O 1
ATOM 662 N N . ALA A 1 86 ? 12.776 -8.374 -7.098 1.00 93.00 86 ALA A N 1
ATOM 663 C CA . ALA A 1 86 ? 13.885 -7.770 -6.359 1.00 93.00 86 ALA A CA 1
ATOM 664 C C . ALA A 1 86 ? 14.058 -6.274 -6.680 1.00 93.00 86 ALA A C 1
ATOM 666 O O . ALA A 1 86 ? 14.167 -5.457 -5.771 1.00 93.00 86 ALA A O 1
ATOM 667 N N . LEU A 1 87 ? 14.028 -5.902 -7.964 1.00 95.75 87 LEU A N 1
ATOM 668 C CA . LEU A 1 87 ? 14.198 -4.509 -8.388 1.00 95.75 87 LEU A CA 1
ATOM 669 C C . LEU A 1 87 ? 12.994 -3.632 -8.045 1.00 95.75 87 LEU A C 1
ATOM 671 O O . LEU A 1 87 ? 13.169 -2.492 -7.623 1.00 95.75 87 LEU A O 1
ATOM 675 N N . GLN A 1 88 ? 11.779 -4.147 -8.238 1.00 95.25 88 GLN A N 1
ATOM 676 C CA . GLN A 1 88 ? 10.542 -3.403 -7.998 1.00 95.25 88 GLN A CA 1
ATOM 677 C C . GLN A 1 88 ? 10.263 -3.240 -6.500 1.00 95.25 88 GLN A C 1
ATOM 679 O O . GLN A 1 88 ? 9.774 -2.195 -6.094 1.00 95.25 88 GLN A O 1
ATOM 684 N N . SER A 1 89 ? 10.614 -4.220 -5.662 1.00 92.25 89 SER A N 1
ATOM 685 C CA . SER A 1 89 ? 10.464 -4.117 -4.204 1.00 92.25 89 SER A CA 1
ATOM 686 C C . SER A 1 89 ? 11.532 -3.242 -3.539 1.00 92.25 89 SER A C 1
ATOM 688 O O . SER A 1 89 ? 11.285 -2.724 -2.459 1.00 92.25 89 SER A O 1
ATOM 690 N N . ALA A 1 90 ? 12.679 -3.018 -4.186 1.00 94.06 90 ALA A N 1
ATOM 691 C CA . ALA A 1 90 ? 13.733 -2.119 -3.706 1.00 94.06 90 ALA A CA 1
ATOM 692 C C . ALA A 1 90 ? 13.658 -0.705 -4.323 1.00 94.06 90 ALA A C 1
ATOM 694 O O . ALA A 1 90 ? 14.614 0.067 -4.220 1.00 94.06 90 ALA A O 1
ATOM 695 N N . PHE A 1 91 ? 12.553 -0.362 -4.992 1.00 96.69 91 PHE A N 1
ATOM 696 C CA . PHE A 1 91 ? 12.456 0.805 -5.868 1.00 96.69 91 PHE A CA 1
ATOM 697 C C . PHE A 1 91 ? 12.921 2.120 -5.221 1.00 96.69 91 PHE A C 1
ATOM 699 O O . PHE A 1 91 ? 13.792 2.792 -5.779 1.00 96.69 91 PHE A O 1
ATOM 706 N N . THR A 1 92 ? 12.410 2.474 -4.041 1.00 96.38 92 THR A N 1
ATOM 707 C CA . THR A 1 92 ? 12.708 3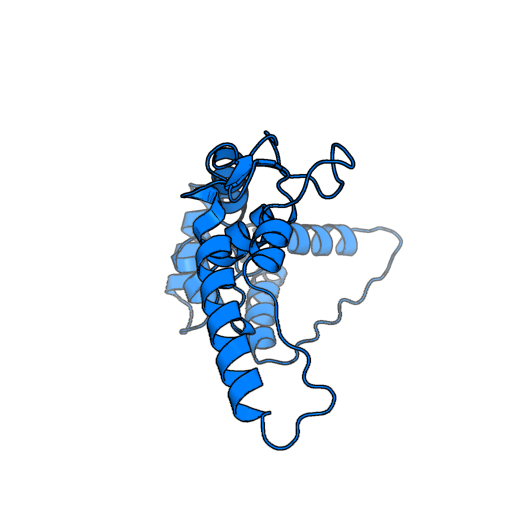.754 -3.370 1.00 96.38 92 THR A CA 1
ATOM 708 C C . THR A 1 92 ? 14.079 3.788 -2.701 1.00 96.38 92 THR A C 1
ATOM 710 O O . THR A 1 92 ? 14.619 4.867 -2.467 1.00 96.38 92 THR A O 1
ATOM 713 N N . SER A 1 93 ? 14.694 2.624 -2.472 1.00 94.75 93 SER A N 1
ATOM 714 C CA . SER A 1 93 ? 16.108 2.520 -2.083 1.00 94.75 93 SER A CA 1
ATOM 715 C C . SER A 1 93 ? 17.074 2.643 -3.272 1.00 94.75 93 SER A C 1
ATOM 717 O O . SER A 1 93 ? 18.280 2.771 -3.079 1.00 94.75 93 SER A O 1
ATOM 719 N N . GLY A 1 94 ? 16.546 2.620 -4.501 1.00 94.56 94 GLY A N 1
ATOM 720 C CA . GLY A 1 94 ? 17.299 2.679 -5.749 1.00 94.56 94 GLY A CA 1
ATOM 721 C C . GLY A 1 94 ? 16.807 3.804 -6.673 1.00 94.56 94 GLY A C 1
ATOM 722 O O . GLY A 1 94 ? 16.759 4.960 -6.245 1.00 94.56 94 GLY A O 1
ATOM 723 N N . PRO A 1 95 ? 16.439 3.514 -7.939 1.00 95.50 95 PRO A N 1
ATOM 724 C CA . PRO A 1 95 ? 16.073 4.543 -8.922 1.00 95.50 95 PRO A CA 1
ATOM 725 C C . PRO A 1 95 ? 14.890 5.435 -8.516 1.00 95.50 95 PRO A C 1
ATOM 727 O O . PRO A 1 95 ? 14.778 6.565 -8.983 1.00 95.50 95 PRO A O 1
ATOM 730 N N . GLY A 1 96 ? 14.019 4.951 -7.629 1.00 96.06 96 GLY A N 1
ATOM 731 C CA . GLY A 1 96 ? 12.881 5.687 -7.085 1.00 96.06 96 GLY A CA 1
ATOM 732 C C . GLY A 1 96 ? 13.216 6.611 -5.919 1.00 96.06 96 GLY A C 1
ATOM 733 O O . GLY A 1 96 ? 12.307 7.233 -5.385 1.00 96.06 96 GLY A O 1
ATOM 734 N N . ARG A 1 97 ? 14.483 6.740 -5.505 1.00 95.75 97 ARG A N 1
ATOM 735 C CA . ARG A 1 97 ? 14.879 7.592 -4.369 1.00 95.75 97 ARG A CA 1
ATOM 736 C C . ARG A 1 97 ? 14.275 9.009 -4.380 1.00 95.75 97 ARG A C 1
ATOM 738 O O . ARG A 1 97 ? 13.890 9.461 -3.306 1.00 95.75 97 ARG A O 1
ATOM 745 N N . PRO A 1 98 ? 14.125 9.714 -5.521 1.00 95.69 98 PRO A N 1
ATOM 746 C CA . PRO A 1 98 ? 13.513 11.048 -5.532 1.00 95.69 98 PRO A CA 1
ATOM 747 C C . PRO A 1 98 ? 12.073 11.116 -5.002 1.00 95.69 98 PRO A C 1
ATOM 749 O O . PRO A 1 98 ? 11.650 12.186 -4.578 1.00 95.69 98 PRO A O 1
ATOM 752 N N . ILE A 1 99 ? 11.337 9.998 -4.994 1.00 95.50 99 ILE A N 1
ATOM 753 C CA . ILE A 1 99 ? 9.965 9.919 -4.471 1.00 95.50 99 ILE A CA 1
ATOM 754 C C . ILE A 1 99 ? 9.891 9.250 -3.086 1.00 95.50 99 ILE A C 1
ATOM 756 O O . ILE A 1 99 ? 8.808 8.860 -2.647 1.00 95.50 99 ILE A O 1
ATOM 760 N N . SER A 1 100 ? 11.021 9.074 -2.385 1.00 94.75 100 SER A N 1
ATOM 761 C CA . SER A 1 100 ? 11.040 8.387 -1.084 1.00 94.75 100 SER A CA 1
ATOM 762 C C . SER A 1 100 ? 10.137 9.067 -0.054 1.00 94.75 100 SER A C 1
ATOM 764 O O . SER A 1 100 ? 9.505 8.385 0.738 1.00 94.75 100 SER A O 1
ATOM 766 N N . ALA A 1 101 ? 9.977 10.392 -0.127 1.00 95.69 101 ALA A N 1
ATOM 767 C CA . ALA A 1 101 ? 9.050 11.122 0.734 1.00 95.69 101 ALA A CA 1
ATOM 768 C C . ALA A 1 101 ? 7.589 10.664 0.556 1.00 95.69 101 ALA A C 1
ATOM 770 O O . ALA A 1 101 ? 6.858 10.544 1.536 1.00 95.69 101 ALA A O 1
ATOM 771 N N . SER A 1 102 ? 7.160 10.357 -0.675 1.00 94.94 102 SER A N 1
ATOM 772 C CA . SER A 1 102 ? 5.826 9.799 -0.931 1.00 94.94 102 SER A CA 1
ATOM 773 C C . SER A 1 102 ? 5.691 8.387 -0.363 1.00 94.94 102 SER A C 1
ATOM 775 O O . SER A 1 102 ? 4.639 8.040 0.166 1.00 94.94 102 SER A O 1
ATOM 777 N N . TYR A 1 103 ? 6.756 7.584 -0.433 1.00 95.06 103 TYR A N 1
ATOM 778 C CA . TYR A 1 103 ? 6.801 6.274 0.215 1.00 95.06 103 TYR A CA 1
ATOM 779 C C . TYR A 1 103 ? 6.665 6.391 1.731 1.00 95.06 103 TYR A C 1
ATOM 781 O O . TYR A 1 103 ? 5.788 5.752 2.302 1.00 95.06 103 TYR A O 1
ATOM 789 N N . ASP A 1 104 ? 7.472 7.241 2.368 1.00 95.25 104 ASP A N 1
ATOM 790 C CA . ASP A 1 104 ? 7.453 7.435 3.818 1.00 95.25 104 ASP A CA 1
ATOM 791 C C . ASP A 1 104 ? 6.084 7.940 4.284 1.00 95.25 104 ASP A C 1
ATOM 793 O O . ASP A 1 104 ? 5.536 7.453 5.275 1.00 95.25 104 ASP A O 1
ATOM 797 N N . HIS A 1 105 ? 5.488 8.865 3.526 1.00 94.50 105 HIS A N 1
ATOM 798 C CA . HIS A 1 105 ? 4.151 9.372 3.800 1.00 94.50 105 HIS A CA 1
ATOM 799 C C . HIS A 1 105 ? 3.096 8.262 3.733 1.00 94.50 105 HIS A C 1
ATOM 801 O O . HIS A 1 105 ? 2.395 8.033 4.719 1.00 94.50 105 HIS A O 1
ATOM 807 N N . VAL A 1 106 ? 3.008 7.529 2.617 1.00 92.88 106 VAL A N 1
ATOM 808 C CA . VAL A 1 106 ? 2.009 6.460 2.464 1.00 92.88 106 VAL A CA 1
ATOM 809 C C . VAL A 1 106 ? 2.235 5.352 3.489 1.00 92.88 106 VAL A C 1
ATOM 811 O O . VAL A 1 106 ? 1.271 4.890 4.094 1.00 92.88 106 VAL A O 1
ATOM 814 N N . LEU A 1 107 ? 3.489 4.966 3.742 1.00 93.75 107 LEU A N 1
ATOM 815 C CA . LEU A 1 107 ? 3.826 3.987 4.771 1.00 93.75 107 LEU A CA 1
ATOM 816 C C . LEU A 1 107 ? 3.338 4.454 6.142 1.00 93.75 107 LEU A C 1
ATOM 818 O O . LEU A 1 107 ? 2.722 3.667 6.850 1.00 93.75 107 LEU A O 1
ATOM 822 N N . SER A 1 108 ? 3.535 5.727 6.498 1.00 94.25 108 SER A N 1
ATOM 823 C CA . SER A 1 108 ? 3.062 6.276 7.774 1.00 94.25 108 SER A CA 1
ATOM 824 C C . SER A 1 108 ? 1.537 6.220 7.923 1.00 94.25 108 SER A C 1
ATOM 826 O O . SER A 1 108 ? 1.050 5.946 9.018 1.00 94.25 108 SER A O 1
ATOM 828 N N . CYS A 1 109 ? 0.783 6.381 6.828 1.00 93.44 109 CYS A N 1
ATOM 829 C CA . CYS A 1 109 ? -0.677 6.259 6.816 1.00 93.44 109 CYS A CA 1
ATOM 830 C C . CYS A 1 109 ? -1.175 4.821 7.045 1.00 93.44 109 CYS A C 1
ATOM 832 O O . CYS A 1 109 ? -2.349 4.628 7.354 1.00 93.44 109 CYS A O 1
ATOM 834 N N . LEU A 1 110 ? -0.309 3.808 6.912 1.00 93.81 110 LEU A N 1
ATOM 835 C CA . LEU A 1 110 ? -0.639 2.412 7.227 1.00 93.81 110 LEU A CA 1
ATOM 836 C C . LEU A 1 110 ? -0.524 2.097 8.728 1.00 93.81 110 LEU A C 1
ATOM 838 O O . LEU A 1 110 ? -0.865 0.990 9.150 1.00 93.81 110 LEU A O 1
ATOM 842 N N . PHE A 1 111 ? -0.091 3.063 9.539 1.00 95.38 111 PHE A N 1
ATOM 843 C CA . PHE A 1 111 ? -0.015 2.954 10.991 1.00 95.38 111 PHE A CA 1
ATOM 844 C C . PHE A 1 111 ? -1.019 3.884 11.666 1.00 95.38 111 PHE A C 1
ATOM 846 O O . PHE A 1 111 ? -1.263 4.998 11.204 1.00 95.38 111 PHE A O 1
ATOM 853 N N . PHE A 1 112 ? -1.516 3.471 12.833 1.00 95.56 112 PHE A N 1
ATOM 854 C CA . PHE A 1 112 ? -2.236 4.372 13.731 1.00 95.56 112 PHE A CA 1
ATOM 855 C C . PHE A 1 112 ? -1.373 5.606 14.032 1.00 95.56 112 PHE A C 1
ATOM 857 O O . PHE A 1 112 ? -0.167 5.437 14.230 1.00 95.56 112 PHE A O 1
ATOM 864 N N . PRO A 1 113 ? -1.920 6.830 14.124 1.00 93.31 113 PRO A N 1
ATOM 865 C CA . PRO A 1 113 ? -1.156 8.000 14.559 1.00 93.31 113 PRO A CA 1
ATOM 866 C C . PRO A 1 113 ? -0.454 7.749 15.898 1.00 93.31 113 PRO A C 1
ATOM 868 O O . PRO A 1 113 ? -0.988 7.044 16.754 1.00 93.31 113 PRO A O 1
ATOM 871 N N . GLN A 1 114 ? 0.749 8.301 16.088 1.00 93.31 114 GLN A N 1
ATOM 872 C CA . GLN A 1 114 ? 1.440 8.189 17.378 1.00 93.31 114 GLN A CA 1
ATOM 873 C C . GLN A 1 114 ? 0.577 8.771 18.508 1.00 93.31 114 GLN A C 1
ATOM 875 O O . GLN A 1 114 ? -0.098 9.782 18.317 1.00 93.31 114 GLN A O 1
ATOM 880 N N . GLY A 1 115 ? 0.629 8.137 19.682 1.00 94.44 115 GLY A N 1
ATOM 881 C CA . GLY A 1 115 ? -0.140 8.536 20.857 1.00 94.44 115 GLY A CA 1
ATOM 882 C C . GLY A 1 115 ? -1.313 7.593 21.153 1.00 94.44 115 GLY A C 1
ATOM 883 O O . GLY A 1 115 ? -1.236 6.404 20.826 1.00 94.44 115 GLY A O 1
ATOM 884 N N . PRO A 1 116 ? -2.411 8.105 21.745 1.00 95.38 116 PRO A N 1
ATOM 885 C CA . PRO A 1 116 ? -3.421 7.274 22.402 1.00 95.38 116 PRO A CA 1
ATOM 886 C C . PRO A 1 116 ? -4.040 6.185 21.522 1.00 95.38 116 PRO A C 1
ATOM 888 O O . PRO A 1 116 ? -4.254 5.073 21.992 1.00 95.38 116 PRO A O 1
ATOM 891 N N . LEU A 1 117 ? -4.290 6.470 20.238 1.00 95.00 117 LEU A N 1
ATOM 892 C CA . LEU A 1 117 ? -4.907 5.502 19.323 1.00 95.00 117 LEU A CA 1
ATOM 893 C C . LEU A 1 117 ? -3.982 4.305 19.059 1.00 95.00 117 LEU A C 1
ATOM 895 O O . LEU A 1 117 ? -4.424 3.157 19.073 1.00 95.00 117 LEU A O 1
ATOM 899 N N . ARG A 1 118 ? -2.684 4.563 18.847 1.00 96.56 118 ARG A N 1
ATOM 900 C CA . ARG A 1 118 ? -1.686 3.506 18.637 1.00 96.56 118 ARG A CA 1
ATOM 901 C C . ARG A 1 118 ? -1.445 2.712 19.917 1.00 96.56 118 ARG A C 1
ATOM 903 O O . ARG A 1 118 ? -1.303 1.493 19.847 1.00 96.56 118 ARG A O 1
ATOM 910 N N . ASP A 1 119 ? -1.427 3.376 21.067 1.00 97.06 119 ASP A N 1
ATOM 911 C CA . ASP A 1 119 ? -1.253 2.711 22.361 1.00 97.06 119 ASP A CA 1
ATOM 912 C C . ASP A 1 119 ? -2.457 1.817 22.694 1.00 97.06 119 ASP A C 1
ATOM 914 O O . ASP A 1 119 ? -2.278 0.676 23.119 1.00 97.06 119 ASP A O 1
ATOM 918 N N . ALA A 1 120 ? -3.677 2.280 22.403 1.00 95.94 120 ALA A N 1
ATOM 919 C CA . ALA A 1 120 ? -4.899 1.492 22.546 1.00 95.94 120 ALA A CA 1
ATOM 920 C C . ALA A 1 120 ? -4.911 0.262 21.626 1.00 95.94 120 ALA A C 1
ATOM 922 O O . ALA A 1 120 ? -5.256 -0.829 22.079 1.00 95.94 120 ALA A O 1
ATOM 923 N N . ALA A 1 121 ? -4.475 0.398 20.367 1.00 96.81 121 ALA A N 1
ATOM 924 C CA . ALA A 1 121 ? -4.345 -0.739 19.451 1.00 96.81 121 ALA A CA 1
ATOM 925 C C . ALA A 1 121 ? -3.379 -1.803 19.998 1.00 96.81 121 ALA A C 1
ATOM 927 O O . ALA A 1 121 ? -3.713 -2.989 20.046 1.00 96.81 121 ALA A O 1
ATOM 928 N N . LYS A 1 122 ? -2.211 -1.377 20.495 1.00 97.75 122 LYS A N 1
ATOM 929 C CA . LYS A 1 122 ? -1.220 -2.275 21.104 1.00 97.75 122 LYS A CA 1
ATOM 930 C C . LYS A 1 122 ? -1.738 -2.950 22.373 1.00 97.75 122 LYS A C 1
ATOM 932 O O . LYS A 1 122 ? -1.536 -4.151 22.551 1.00 97.75 122 LYS A O 1
ATOM 937 N N . ALA A 1 123 ? -2.422 -2.204 23.239 1.00 96.31 123 ALA A N 1
ATOM 938 C CA . ALA A 1 123 ? -3.021 -2.739 24.459 1.00 96.31 123 ALA A CA 1
ATOM 939 C C . ALA A 1 123 ? -4.125 -3.762 24.150 1.00 96.31 123 ALA A C 1
ATOM 941 O O . ALA A 1 123 ? -4.162 -4.829 24.761 1.00 96.31 123 ALA A O 1
ATOM 942 N N . ALA A 1 124 ? -4.978 -3.483 23.159 1.00 94.81 124 ALA A N 1
ATOM 943 C CA . ALA A 1 124 ? -5.990 -4.426 22.703 1.00 94.81 124 ALA A CA 1
ATOM 944 C C . ALA A 1 124 ? -5.338 -5.713 22.171 1.00 94.81 124 ALA A C 1
ATOM 946 O O . ALA A 1 124 ? -5.699 -6.802 22.617 1.00 94.81 124 ALA A O 1
ATOM 947 N N . ALA A 1 125 ? -4.318 -5.595 21.311 1.00 96.69 125 ALA A N 1
ATOM 948 C CA . ALA A 1 125 ? -3.584 -6.736 20.757 1.00 96.69 125 ALA A CA 1
ATOM 949 C C . ALA A 1 125 ? -2.965 -7.642 21.835 1.00 96.69 125 ALA A C 1
ATOM 951 O O . ALA A 1 125 ? -2.954 -8.863 21.685 1.00 96.69 125 ALA A O 1
ATOM 952 N N . ALA A 1 126 ? -2.498 -7.073 22.951 1.00 96.44 126 ALA A N 1
ATOM 953 C CA . ALA A 1 126 ? -1.901 -7.836 24.050 1.00 96.44 126 ALA A CA 1
ATOM 954 C C . ALA A 1 126 ? -2.868 -8.835 24.713 1.00 96.44 126 ALA A C 1
ATOM 956 O O . ALA A 1 126 ? -2.422 -9.807 25.319 1.00 96.44 126 ALA A O 1
ATOM 957 N N . THR A 1 127 ? -4.180 -8.622 24.581 1.00 93.62 127 THR A N 1
ATOM 958 C CA . THR A 1 127 ? -5.220 -9.502 25.145 1.00 93.62 127 THR A CA 1
ATOM 959 C C . THR A 1 127 ? -5.804 -10.486 24.124 1.00 93.62 127 THR A C 1
ATOM 961 O O . THR A 1 127 ? -6.629 -11.326 24.477 1.00 93.62 127 THR A O 1
ATOM 964 N N . MET A 1 128 ? -5.378 -10.406 22.859 1.00 93.88 128 MET A N 1
ATOM 965 C CA . MET A 1 128 ? -5.877 -11.254 21.777 1.00 93.88 128 MET A CA 1
ATOM 966 C C . MET A 1 128 ? -5.115 -12.580 21.676 1.00 93.88 128 MET A C 1
ATOM 968 O O . MET A 1 128 ? -3.905 -12.667 21.923 1.00 93.88 128 MET A O 1
ATOM 972 N N . ALA A 1 129 ? -5.826 -13.609 21.215 1.00 92.81 129 ALA A N 1
ATOM 973 C CA . ALA A 1 129 ? -5.207 -14.832 20.719 1.00 92.81 129 ALA A CA 1
ATOM 974 C C . ALA A 1 129 ? -4.349 -14.551 19.470 1.00 92.81 129 ALA A C 1
ATOM 976 O O . ALA A 1 129 ? -4.573 -13.572 18.747 1.00 92.81 129 ALA A O 1
ATOM 977 N N . ASP A 1 130 ? -3.368 -15.419 19.221 1.00 92.56 130 ASP A N 1
ATOM 978 C CA . ASP A 1 130 ? -2.470 -15.298 18.072 1.00 92.56 130 ASP A CA 1
ATOM 979 C C . ASP A 1 130 ? -3.252 -15.283 16.760 1.00 92.56 130 ASP A C 1
ATOM 981 O O . ASP A 1 130 ? -4.093 -16.144 16.498 1.00 92.56 130 ASP A O 1
ATOM 985 N N . SER A 1 131 ? -3.033 -14.224 15.983 1.00 90.88 131 SER A N 1
ATOM 986 C CA . SER A 1 131 ? -3.834 -13.888 14.813 1.00 90.88 131 SER A CA 1
ATOM 987 C C . SER A 1 131 ? -3.166 -12.779 13.993 1.00 90.88 131 SER A C 1
ATOM 989 O O . SER A 1 131 ? -2.319 -12.043 14.511 1.00 90.88 131 SER A O 1
ATOM 991 N N . GLY A 1 132 ? -3.546 -12.642 12.719 1.00 89.69 132 GLY A N 1
ATOM 992 C CA . GLY A 1 132 ? -3.020 -11.585 11.847 1.00 89.69 132 GLY A CA 1
ATOM 993 C C . GLY A 1 132 ? -3.411 -10.184 12.326 1.00 89.69 132 GLY A C 1
ATOM 994 O O . GLY A 1 132 ? -2.608 -9.252 12.242 1.00 89.69 132 GLY A O 1
ATOM 995 N N . LEU A 1 133 ? -4.609 -10.046 12.906 1.00 92.88 133 LEU A N 1
ATOM 996 C CA . LEU A 1 133 ? -5.053 -8.805 13.538 1.00 92.88 133 LEU A CA 1
ATOM 997 C C . LEU A 1 133 ? -4.163 -8.426 14.731 1.00 92.88 133 LEU A C 1
ATOM 999 O O . LEU A 1 133 ? -3.705 -7.285 14.821 1.00 92.88 133 LEU A O 1
ATOM 1003 N N . LYS A 1 134 ? -3.861 -9.393 15.612 1.00 94.94 134 LYS A N 1
ATOM 1004 C CA . LYS A 1 134 ? -2.950 -9.190 16.749 1.00 94.94 134 LYS A CA 1
ATOM 1005 C C . LYS A 1 134 ? -1.577 -8.719 16.281 1.00 94.94 134 LYS A C 1
ATOM 1007 O O . LYS A 1 134 ? -1.060 -7.746 16.826 1.00 94.94 134 LYS A O 1
ATOM 1012 N N . GLU A 1 135 ? -0.992 -9.388 15.289 1.00 94.19 135 GLU A N 1
ATOM 1013 C CA . GLU A 1 135 ? 0.322 -9.020 14.751 1.00 94.19 135 GLU A CA 1
ATOM 1014 C C . GLU A 1 135 ? 0.314 -7.571 14.240 1.00 94.19 135 GLU A C 1
ATOM 1016 O O . GLU A 1 135 ? 1.138 -6.756 14.662 1.00 94.19 135 GLU A O 1
ATOM 1021 N N . ALA A 1 136 ? -0.662 -7.213 13.399 1.00 94.00 136 ALA A N 1
ATOM 1022 C CA . ALA A 1 136 ? -0.784 -5.864 12.854 1.00 94.00 136 ALA A CA 1
ATOM 1023 C C . ALA A 1 136 ? -0.891 -4.805 13.964 1.00 94.00 136 ALA A C 1
ATOM 1025 O O . ALA A 1 136 ? -0.084 -3.871 14.011 1.00 94.00 136 ALA A O 1
ATOM 1026 N N . TRP A 1 137 ? -1.831 -4.973 14.894 1.00 96.31 137 TRP A N 1
ATOM 1027 C CA . TRP A 1 137 ? -2.078 -3.994 15.952 1.00 96.31 137 TRP A CA 1
ATOM 1028 C C . TRP A 1 137 ? -0.947 -3.925 16.986 1.00 96.31 137 TRP A C 1
ATOM 1030 O O . TRP A 1 137 ? -0.660 -2.839 17.492 1.00 96.31 137 TRP A O 1
ATOM 1040 N N . SER A 1 138 ? -0.240 -5.028 17.255 1.00 97.00 138 SER A N 1
ATOM 1041 C CA . SER A 1 138 ? 0.934 -5.028 18.144 1.00 97.00 138 SER A CA 1
ATOM 1042 C C . SER A 1 138 ? 2.076 -4.148 17.616 1.00 97.00 138 SER A C 1
ATOM 1044 O O . SER A 1 138 ? 2.784 -3.492 18.384 1.00 97.00 138 SER A O 1
ATOM 1046 N N . GLU A 1 139 ? 2.191 -4.036 16.292 1.00 95.38 139 GLU A N 1
ATOM 1047 C CA . GLU A 1 139 ? 3.120 -3.128 15.620 1.00 95.38 139 GLU A CA 1
ATOM 1048 C C . GLU A 1 139 ? 2.545 -1.712 15.435 1.00 95.38 139 GLU A C 1
ATOM 1050 O O . GLU A 1 139 ? 3.240 -0.801 14.981 1.00 95.38 139 GLU A O 1
ATOM 1055 N N . GLY A 1 140 ? 1.287 -1.482 15.822 1.00 95.75 140 GLY A N 1
ATOM 1056 C CA . GLY A 1 140 ? 0.583 -0.221 15.595 1.00 95.75 140 GLY A CA 1
ATOM 1057 C C . GLY A 1 140 ? 0.178 -0.004 14.135 1.00 95.75 140 GLY A C 1
ATOM 1058 O O . GLY A 1 140 ? -0.005 1.145 13.729 1.00 95.75 140 GLY A O 1
ATOM 1059 N N . ARG A 1 141 ? 0.062 -1.079 13.347 1.00 95.31 141 ARG A N 1
ATOM 1060 C CA . ARG A 1 141 ? -0.412 -1.069 11.957 1.00 95.31 141 ARG A CA 1
ATOM 1061 C C . ARG A 1 141 ? -1.919 -1.278 11.903 1.00 95.31 141 ARG A C 1
ATOM 1063 O O . ARG A 1 141 ? -2.479 -2.011 12.714 1.00 95.31 141 ARG A O 1
ATOM 1070 N N . TYR A 1 142 ? -2.551 -0.694 10.896 1.00 94.81 142 TYR A N 1
ATOM 1071 C CA . TYR A 1 142 ? -3.925 -1.028 10.544 1.00 94.81 142 TYR A CA 1
ATOM 1072 C C . TYR A 1 142 ? -3.996 -2.419 9.902 1.00 94.81 142 TYR A C 1
ATOM 1074 O O . TYR A 1 142 ? -3.171 -2.754 9.040 1.00 94.81 142 TYR A O 1
ATOM 1082 N N . TYR A 1 143 ? -4.994 -3.217 10.292 1.00 93.06 143 TYR A N 1
ATOM 1083 C CA . TYR A 1 143 ? -5.287 -4.483 9.623 1.00 93.06 143 TYR A CA 1
ATOM 1084 C C . TYR A 1 143 ? -6.200 -4.221 8.412 1.00 93.06 143 TYR A C 1
ATOM 1086 O O . TYR A 1 143 ? -5.751 -4.383 7.270 1.00 93.06 143 TYR A O 1
ATOM 1094 N N . ILE A 1 144 ? -7.396 -3.668 8.638 1.00 92.50 144 ILE A N 1
ATOM 1095 C CA . ILE A 1 144 ? -8.257 -3.040 7.624 1.00 92.50 144 ILE A CA 1
ATOM 1096 C C . ILE A 1 144 ? -7.902 -1.557 7.470 1.00 92.50 144 ILE A C 1
ATOM 1098 O O . ILE A 1 144 ? -7.647 -0.845 8.439 1.00 92.50 144 ILE A O 1
ATOM 1102 N N . LEU A 1 145 ? -7.910 -1.058 6.230 1.00 92.69 145 LEU A N 1
ATOM 1103 C CA . LEU A 1 145 ? -7.618 0.350 5.968 1.00 92.69 145 LEU A CA 1
ATOM 1104 C C . LEU A 1 145 ? -8.639 1.302 6.623 1.00 92.69 145 LEU A C 1
ATOM 1106 O O . LEU A 1 145 ? -9.846 1.101 6.457 1.00 92.69 145 LEU A O 1
ATOM 1110 N N . PRO A 1 146 ? -8.181 2.422 7.219 1.00 93.56 146 PRO A N 1
ATOM 1111 C CA . PRO A 1 146 ? -9.055 3.452 7.784 1.00 93.56 146 PRO A CA 1
ATOM 1112 C C . PRO A 1 146 ? -10.124 3.964 6.821 1.00 93.56 146 PRO A C 1
ATOM 1114 O O . PRO A 1 146 ? -11.262 4.182 7.221 1.00 93.56 146 PRO A O 1
ATOM 1117 N N . SER A 1 147 ? -9.783 4.136 5.539 1.00 94.12 147 SER A N 1
ATOM 1118 C CA . SER A 1 147 ? -10.716 4.633 4.521 1.00 94.12 147 SER A CA 1
ATOM 1119 C C . SER A 1 147 ? -11.925 3.718 4.330 1.00 94.12 147 SER A C 1
ATOM 1121 O O . SER A 1 147 ? -13.031 4.209 4.115 1.00 94.12 147 SER A O 1
ATOM 1123 N N . PHE A 1 148 ? -11.740 2.402 4.449 1.00 93.50 148 PHE A N 1
ATOM 1124 C CA . PHE A 1 148 ? -12.843 1.451 4.387 1.00 93.50 148 PHE A CA 1
ATOM 1125 C C . PHE A 1 148 ? -13.726 1.542 5.635 1.00 93.50 148 PHE A C 1
ATOM 1127 O O . PHE A 1 148 ? -14.944 1.567 5.515 1.00 93.50 148 PHE A O 1
ATOM 1134 N N . LEU A 1 149 ? -13.136 1.679 6.825 1.00 93.12 149 LEU A N 1
ATOM 1135 C CA . LEU A 1 149 ? -13.905 1.856 8.061 1.00 93.12 149 LEU A CA 1
ATOM 1136 C C . LEU A 1 149 ? -14.713 3.165 8.046 1.00 93.12 149 LEU A C 1
ATOM 1138 O O . LEU A 1 149 ? -15.892 3.166 8.388 1.00 93.12 149 LEU A O 1
ATOM 1142 N N . HIS A 1 150 ? -14.122 4.266 7.572 1.00 93.00 150 HIS A N 1
ATOM 1143 C CA . HIS A 1 150 ? -14.844 5.524 7.362 1.00 93.00 150 HIS A CA 1
ATOM 1144 C C . HIS A 1 150 ? -15.992 5.381 6.358 1.00 93.00 150 HIS A C 1
ATOM 1146 O O . HIS A 1 150 ? -17.045 5.980 6.564 1.00 93.00 150 HIS A O 1
ATOM 1152 N N . LEU A 1 151 ? -15.816 4.586 5.295 1.00 92.44 151 LEU A N 1
ATOM 1153 C CA . LEU A 1 151 ? -16.894 4.282 4.355 1.00 92.44 151 LEU A CA 1
ATOM 1154 C C . LEU A 1 151 ? -18.052 3.558 5.052 1.00 92.44 151 LEU A C 1
ATOM 1156 O O . LEU A 1 151 ? -19.198 3.923 4.809 1.00 92.44 151 LEU A O 1
ATOM 1160 N N . LEU A 1 152 ? -17.774 2.584 5.926 1.00 91.06 152 LEU A N 1
ATOM 1161 C CA . LEU A 1 152 ? -18.825 1.888 6.678 1.00 91.06 152 LEU A CA 1
ATOM 1162 C C . LEU A 1 152 ? -19.652 2.868 7.518 1.00 91.06 152 LEU A C 1
ATOM 1164 O O . LEU A 1 152 ? -20.874 2.861 7.417 1.00 91.06 152 LEU A O 1
ATOM 1168 N N . PHE A 1 153 ? -19.001 3.770 8.259 1.00 88.31 153 PHE A N 1
ATOM 1169 C CA . PHE A 1 153 ? -19.699 4.814 9.018 1.00 88.31 153 PHE A CA 1
ATOM 1170 C C . PHE A 1 153 ? -20.492 5.767 8.126 1.00 88.31 153 PHE A C 1
ATOM 1172 O O . PHE A 1 153 ? -21.628 6.111 8.442 1.00 88.31 153 PHE A O 1
ATOM 1179 N N . HIS A 1 154 ? -19.900 6.201 7.012 1.00 89.75 154 HIS A N 1
ATOM 1180 C CA . HIS A 1 154 ? -20.557 7.107 6.076 1.00 89.75 154 HIS A CA 1
ATOM 1181 C C . HIS A 1 154 ? -21.847 6.504 5.512 1.00 89.75 154 HIS A C 1
ATOM 1183 O O . HIS A 1 154 ? -22.847 7.202 5.377 1.00 89.75 154 HIS A O 1
ATOM 1189 N N . VAL A 1 155 ? -21.810 5.213 5.193 1.00 89.56 155 VAL A N 1
ATOM 1190 C CA . VAL A 1 155 ? -22.949 4.479 4.652 1.00 89.56 155 VAL A CA 1
ATOM 1191 C C . VAL A 1 155 ? -24.010 4.217 5.723 1.00 89.56 155 VAL A C 1
ATOM 1193 O O . VAL A 1 155 ? -25.183 4.449 5.458 1.00 89.56 155 VAL A O 1
ATOM 1196 N N . ASP A 1 156 ? -23.609 3.811 6.928 1.00 86.25 156 ASP A N 1
ATOM 1197 C CA . ASP A 1 156 ? -24.512 3.568 8.064 1.00 86.25 156 ASP A CA 1
ATOM 1198 C C . ASP A 1 156 ? -25.322 4.819 8.457 1.00 86.25 156 ASP A C 1
ATOM 1200 O O . ASP A 1 156 ? -26.508 4.744 8.764 1.00 86.25 156 ASP A O 1
ATOM 1204 N N . HIS A 1 157 ? -24.708 6.001 8.357 1.00 85.00 157 HIS A N 1
ATOM 1205 C CA . HIS A 1 157 ? -25.353 7.279 8.675 1.00 85.00 157 HIS A CA 1
ATOM 1206 C C . HIS A 1 157 ? -26.045 7.932 7.466 1.00 85.00 157 HIS A C 1
ATOM 1208 O O . HIS A 1 157 ? -26.497 9.079 7.557 1.00 85.00 157 HIS A O 1
ATOM 1214 N N . HIS A 1 158 ? -26.113 7.255 6.315 1.00 86.56 158 HIS A N 1
ATOM 1215 C CA . HIS A 1 158 ? -26.715 7.834 5.122 1.00 86.56 158 HIS A CA 1
ATOM 1216 C C . HIS A 1 158 ? -28.253 7.835 5.236 1.00 86.56 158 HIS A C 1
ATOM 1218 O O . HIS A 1 158 ? -28.864 6.785 5.415 1.00 86.56 158 HIS A O 1
ATOM 1224 N N . PRO A 1 159 ? -28.935 8.985 5.072 1.00 86.31 159 PRO A N 1
ATOM 1225 C CA . PRO A 1 159 ? -30.346 9.127 5.455 1.00 86.31 159 PRO A CA 1
ATOM 1226 C C . PRO A 1 159 ? -31.343 8.366 4.568 1.00 86.31 159 PRO A C 1
ATOM 1228 O O . PRO A 1 159 ? -32.510 8.238 4.928 1.00 86.31 159 PRO A O 1
ATOM 1231 N N . THR A 1 160 ? -30.930 7.934 3.376 1.00 88.06 160 THR A N 1
ATOM 1232 C CA . THR A 1 160 ? -31.854 7.448 2.334 1.00 88.06 160 THR A CA 1
ATOM 1233 C C . THR A 1 160 ? -31.421 6.165 1.636 1.00 88.06 160 THR A C 1
ATOM 1235 O O . THR A 1 160 ? -32.131 5.702 0.745 1.00 88.06 160 THR A O 1
ATOM 1238 N N . VAL A 1 161 ? -30.265 5.600 1.988 1.00 84.94 161 VAL A N 1
ATOM 1239 C CA . VAL A 1 161 ? -29.724 4.427 1.294 1.00 84.94 161 VAL A CA 1
ATOM 1240 C C . VAL A 1 161 ? -29.495 3.333 2.318 1.00 84.94 161 VAL A C 1
ATOM 1242 O O . VAL A 1 161 ? -28.662 3.486 3.200 1.00 84.94 161 VAL A O 1
ATOM 1245 N N . ASP A 1 162 ? -30.230 2.236 2.167 1.00 85.69 162 ASP A N 1
ATOM 1246 C CA . ASP A 1 162 ? -29.988 1.005 2.910 1.00 85.69 162 ASP A CA 1
ATOM 1247 C C . ASP A 1 162 ? -28.934 0.174 2.167 1.00 85.69 162 ASP A C 1
ATOM 1249 O O . ASP A 1 162 ? -29.061 -0.079 0.962 1.00 85.69 162 ASP A O 1
ATOM 1253 N N . VAL A 1 163 ? -27.861 -0.208 2.859 1.00 87.31 163 VAL A N 1
ATOM 1254 C CA . VAL A 1 163 ? -26.719 -0.906 2.262 1.00 87.31 163 VAL A CA 1
ATOM 1255 C C . VAL A 1 163 ? -26.391 -2.152 3.058 1.00 87.31 163 VAL A C 1
ATOM 1257 O O . VAL A 1 163 ? -26.114 -2.105 4.250 1.00 87.31 163 VAL A O 1
ATOM 1260 N N . ASN A 1 164 ? -26.294 -3.268 2.341 1.00 87.69 164 ASN A N 1
ATOM 1261 C CA . ASN A 1 164 ? -25.761 -4.512 2.873 1.00 87.69 164 ASN A CA 1
ATOM 1262 C C . ASN A 1 164 ? -24.322 -4.713 2.388 1.00 87.69 164 ASN A C 1
ATOM 1264 O O . ASN A 1 164 ? -24.062 -4.768 1.183 1.00 87.69 164 ASN A O 1
ATOM 1268 N N . VAL A 1 165 ? -23.386 -4.860 3.326 1.00 85.25 165 VAL A N 1
ATOM 1269 C CA . VAL A 1 165 ? -21.977 -5.143 3.026 1.00 85.25 165 VAL A CA 1
ATOM 1270 C C . VAL A 1 165 ? -21.740 -6.648 3.102 1.00 85.25 165 VAL A C 1
ATOM 1272 O O . VAL A 1 165 ? -21.860 -7.256 4.161 1.00 85.25 165 VAL A O 1
ATOM 1275 N N . VAL A 1 166 ? -21.390 -7.259 1.968 1.00 88.25 166 VAL A N 1
ATOM 1276 C CA . VAL A 1 166 ? -21.088 -8.696 1.883 1.00 88.25 166 VAL A CA 1
ATOM 1277 C C . VAL A 1 166 ? -19.587 -8.897 1.725 1.00 88.25 166 VAL A C 1
ATOM 1279 O O . VAL A 1 166 ? -19.015 -8.617 0.668 1.00 88.25 166 VAL A O 1
ATOM 1282 N N . PHE A 1 167 ? -18.950 -9.432 2.763 1.00 86.06 167 PHE A N 1
ATOM 1283 C CA . PHE A 1 167 ? -17.539 -9.798 2.728 1.00 86.06 167 PHE A CA 1
ATOM 1284 C C . PHE A 1 167 ? -17.357 -11.147 2.026 1.00 86.06 167 PHE A C 1
ATOM 1286 O O . PHE A 1 167 ? -17.981 -12.143 2.389 1.00 86.06 167 PHE A O 1
ATOM 1293 N N . ARG A 1 168 ? -16.493 -11.187 1.007 1.00 86.94 168 ARG A N 1
ATOM 1294 C CA . ARG A 1 168 ? -16.119 -12.415 0.293 1.00 86.94 168 ARG A CA 1
ATOM 1295 C C . ARG A 1 168 ? -14.605 -12.525 0.237 1.00 86.94 168 ARG A C 1
ATOM 1297 O O . ARG A 1 168 ? -13.932 -11.556 -0.098 1.00 86.94 168 ARG A O 1
ATOM 1304 N N . THR A 1 169 ? -14.092 -13.713 0.521 1.00 81.12 169 THR A N 1
ATOM 1305 C CA . THR A 1 169 ? -12.671 -14.047 0.406 1.00 81.12 169 THR A CA 1
ATOM 1306 C C . THR A 1 169 ? -12.521 -15.427 -0.228 1.00 81.12 169 THR A C 1
ATOM 1308 O O . THR A 1 169 ? -13.440 -16.243 -0.169 1.00 81.12 169 THR A O 1
ATOM 1311 N N . PHE A 1 170 ? -11.366 -15.677 -0.839 1.00 74.75 170 PHE A N 1
ATOM 1312 C CA . PHE A 1 170 ? -10.962 -17.007 -1.299 1.00 74.75 170 PHE A CA 1
ATOM 1313 C C . PHE A 1 170 ? -10.087 -17.748 -0.271 1.00 74.75 170 PHE A C 1
ATOM 1315 O O . PHE A 1 170 ? -9.759 -18.908 -0.501 1.00 74.75 170 PHE A O 1
ATOM 1322 N N . GLY A 1 171 ? -9.691 -17.087 0.824 1.00 75.44 171 GLY A N 1
ATOM 1323 C CA . GLY A 1 171 ? -8.819 -17.637 1.868 1.00 75.44 171 GLY A CA 1
ATOM 1324 C C . GLY A 1 171 ? -9.412 -17.518 3.273 1.00 75.44 171 GLY A C 1
ATOM 1325 O O . GLY A 1 171 ? -10.600 -17.257 3.439 1.00 75.44 171 GLY A O 1
ATOM 1326 N N . ASP A 1 172 ? -8.569 -17.668 4.292 1.00 78.19 172 ASP A N 1
ATOM 1327 C CA . ASP A 1 172 ? -8.999 -17.708 5.699 1.00 78.19 172 ASP A CA 1
ATOM 1328 C C . ASP A 1 172 ? -9.051 -16.319 6.370 1.00 78.19 172 ASP A C 1
ATOM 1330 O O . ASP A 1 172 ? -9.437 -16.185 7.532 1.00 78.19 172 ASP A O 1
ATOM 1334 N N . ASP A 1 173 ? -8.729 -15.259 5.621 1.00 80.75 173 ASP A N 1
ATOM 1335 C CA . ASP A 1 173 ? -8.618 -13.882 6.129 1.00 80.75 173 ASP A CA 1
ATOM 1336 C C . ASP A 1 173 ? -9.949 -13.305 6.641 1.00 80.75 173 ASP A C 1
ATOM 1338 O O . ASP A 1 173 ? -9.966 -12.325 7.387 1.00 80.75 173 ASP A O 1
ATOM 1342 N N . ILE A 1 174 ? -11.089 -13.900 6.265 1.00 89.06 174 ILE A N 1
ATOM 1343 C CA . ILE A 1 174 ? -12.409 -13.412 6.690 1.00 89.06 174 ILE A CA 1
ATOM 1344 C C . ILE A 1 174 ? -12.582 -13.441 8.204 1.00 89.06 174 ILE A C 1
ATOM 1346 O O . ILE A 1 174 ? -13.261 -12.576 8.750 1.00 89.06 174 ILE A O 1
ATOM 1350 N N . VAL A 1 175 ? -11.958 -14.402 8.886 1.00 89.38 175 VAL A N 1
ATOM 1351 C CA . VAL A 1 175 ? -12.038 -14.519 10.346 1.00 89.38 175 VAL A CA 1
ATOM 1352 C C . VAL A 1 175 ? -11.413 -13.294 11.010 1.00 89.38 175 VAL A C 1
ATOM 1354 O O . VAL A 1 175 ? -11.951 -12.762 11.977 1.00 89.38 175 VAL A O 1
ATOM 1357 N N . GLU A 1 176 ? -10.302 -12.811 10.466 1.00 89.94 176 GLU A N 1
ATOM 1358 C CA . GLU A 1 176 ? -9.583 -11.643 10.969 1.00 89.94 176 GLU A CA 1
ATOM 1359 C C . GLU A 1 176 ? -10.332 -10.343 10.670 1.00 89.94 176 GLU A C 1
ATOM 1361 O O . GLU A 1 176 ? -10.486 -9.497 11.551 1.00 89.94 176 GLU A O 1
ATOM 1366 N N . VAL A 1 177 ? -10.881 -10.226 9.457 1.00 91.12 177 VAL A N 1
ATOM 1367 C CA . VAL A 1 177 ? -11.751 -9.106 9.076 1.00 91.12 177 VAL A CA 1
ATOM 1368 C C . VAL A 1 177 ? -12.973 -9.042 9.993 1.00 91.12 177 VAL A C 1
ATOM 1370 O O . VAL A 1 177 ? -13.284 -7.981 10.527 1.00 91.12 177 VAL A O 1
ATOM 1373 N N . ALA A 1 178 ? -13.644 -10.173 10.228 1.00 92.19 178 ALA A N 1
ATOM 1374 C CA . ALA A 1 178 ? -14.815 -10.240 11.096 1.00 92.19 178 ALA A CA 1
ATOM 1375 C C . ALA A 1 178 ? -14.492 -9.812 12.536 1.00 92.19 178 ALA A C 1
ATOM 1377 O O . ALA A 1 178 ? -15.256 -9.047 13.119 1.00 92.19 178 ALA A O 1
ATOM 1378 N N . LYS A 1 179 ? -13.341 -10.235 13.082 1.00 93.38 179 LYS A N 1
ATOM 1379 C CA . LYS A 1 179 ? -12.878 -9.800 14.410 1.00 93.38 179 LYS A CA 1
ATOM 1380 C C . LYS A 1 179 ? -12.723 -8.283 14.482 1.00 93.38 179 LYS A C 1
ATOM 1382 O O . LYS A 1 179 ? -13.239 -7.670 15.410 1.00 93.38 179 LYS A O 1
ATOM 1387 N N . GLU A 1 180 ? -12.034 -7.657 13.526 1.00 94.81 180 GLU A N 1
ATOM 1388 C CA . GLU A 1 180 ? -11.836 -6.199 13.550 1.00 94.81 180 GLU A CA 1
ATOM 1389 C C . GLU A 1 180 ? -13.163 -5.433 13.408 1.00 94.81 180 GLU A C 1
ATOM 1391 O O . GLU A 1 180 ? -13.382 -4.443 14.109 1.00 94.81 180 GLU A O 1
ATOM 1396 N N . ILE A 1 181 ? -14.089 -5.926 12.578 1.00 93.75 181 ILE A N 1
ATOM 1397 C CA . ILE A 1 181 ? -15.444 -5.364 12.471 1.00 93.75 181 ILE A CA 1
ATOM 1398 C C . ILE A 1 181 ? -16.233 -5.539 13.776 1.00 93.75 181 ILE A C 1
ATOM 1400 O O . ILE A 1 181 ? -16.952 -4.629 14.177 1.00 93.75 181 ILE A O 1
ATOM 1404 N N . GLU A 1 182 ? -16.077 -6.648 14.498 1.00 93.25 182 GLU A N 1
ATOM 1405 C CA . GLU A 1 182 ? -16.705 -6.824 15.811 1.00 93.25 182 GLU A CA 1
ATOM 1406 C C . GLU A 1 182 ? -16.169 -5.817 16.845 1.00 93.25 182 GLU A C 1
ATOM 1408 O O . GLU A 1 182 ? -16.949 -5.250 17.613 1.00 93.25 182 GLU A O 1
ATOM 1413 N N . PHE A 1 183 ? -14.864 -5.512 16.824 1.00 94.31 183 PHE A N 1
ATOM 1414 C CA . PHE A 1 183 ? -14.307 -4.405 17.613 1.00 94.31 183 PHE A CA 1
ATOM 1415 C C . PHE A 1 183 ? -14.963 -3.066 17.254 1.00 94.31 183 PHE A C 1
ATOM 1417 O O . PHE A 1 183 ? -15.242 -2.275 18.156 1.00 94.31 183 PHE A O 1
ATOM 1424 N N . LEU A 1 184 ? -15.221 -2.818 15.965 1.00 93.38 184 LEU A N 1
ATOM 1425 C CA . LEU A 1 184 ? -15.891 -1.607 15.479 1.00 93.38 184 LEU A CA 1
ATOM 1426 C C . LEU A 1 184 ? -17.317 -1.493 16.022 1.00 93.38 184 LEU A C 1
ATOM 1428 O O . LEU A 1 184 ? -17.656 -0.496 16.651 1.00 93.38 184 LEU A O 1
ATOM 1432 N N . VAL A 1 185 ? -18.124 -2.539 15.835 1.00 91.06 185 VAL A N 1
ATOM 1433 C CA . VAL A 1 185 ? -19.542 -2.572 16.232 1.00 91.06 185 VAL A CA 1
ATOM 1434 C C . VAL A 1 185 ? -19.712 -2.468 17.749 1.00 91.06 185 VAL A C 1
ATOM 1436 O O . VAL A 1 185 ? -20.677 -1.882 18.227 1.00 91.06 185 VAL A O 1
ATOM 1439 N N . GLN A 1 186 ? -18.765 -2.997 18.524 1.00 93.06 186 GLN A N 1
ATOM 1440 C CA . GLN A 1 186 ? -18.792 -2.916 19.987 1.00 93.06 186 GLN A CA 1
ATOM 1441 C C . GLN A 1 186 ? -18.233 -1.592 20.540 1.00 93.06 186 GLN A C 1
ATOM 1443 O O . GLN A 1 186 ? -18.098 -1.464 21.756 1.00 93.06 186 GLN A O 1
ATOM 1448 N N . GLY A 1 187 ? -17.851 -0.635 19.685 1.00 92.75 187 GLY A N 1
ATOM 1449 C CA . GLY A 1 187 ? -17.254 0.637 20.111 1.00 92.75 187 GLY A CA 1
ATOM 1450 C C . GLY A 1 187 ? -15.862 0.489 20.740 1.00 92.75 187 GLY A C 1
ATOM 1451 O O . GLY A 1 187 ? -15.392 1.381 21.442 1.00 92.75 187 GLY A O 1
ATOM 1452 N N . ARG A 1 188 ? -15.191 -0.649 20.518 1.00 93.50 188 ARG A N 1
ATOM 1453 C CA . ARG A 1 188 ? -13.861 -0.971 21.071 1.00 93.50 188 ARG A CA 1
ATOM 1454 C C . ARG A 1 188 ? -12.731 -0.737 20.070 1.00 93.50 188 ARG A C 1
ATOM 1456 O O . ARG A 1 188 ? -11.569 -0.984 20.395 1.00 93.50 188 ARG A O 1
ATOM 1463 N N . HIS A 1 189 ? -13.047 -0.321 18.845 1.00 94.94 189 HIS A N 1
ATOM 1464 C CA . HIS A 1 189 ? -12.047 -0.115 17.809 1.00 94.94 189 HIS A CA 1
ATOM 1465 C C . HIS A 1 189 ? -11.205 1.134 18.114 1.00 94.94 189 HIS A C 1
ATOM 1467 O O . HIS A 1 189 ? -11.773 2.213 18.279 1.00 94.94 189 HIS A O 1
ATOM 1473 N N . PRO A 1 190 ? -9.859 1.057 18.115 1.00 93.81 190 PRO A N 1
ATOM 1474 C CA . PRO A 1 190 ? -9.016 2.177 18.534 1.00 93.81 190 PRO A CA 1
ATOM 1475 C C . PRO A 1 190 ? -9.234 3.465 17.731 1.00 93.81 190 PRO A C 1
ATOM 1477 O O . PRO A 1 190 ? -9.119 4.546 18.287 1.00 93.81 190 PRO A O 1
ATOM 1480 N N . LEU A 1 191 ? -9.556 3.365 16.434 1.00 91.94 191 LEU A N 1
ATOM 1481 C CA . LEU A 1 191 ? -9.834 4.530 15.577 1.00 91.94 191 LEU A CA 1
ATOM 1482 C C . LEU A 1 191 ? -11.247 5.121 15.762 1.00 91.94 191 LEU A C 1
ATOM 1484 O O . LEU A 1 191 ? -11.458 6.281 15.429 1.00 91.94 191 LEU A O 1
ATOM 1488 N N . PHE A 1 192 ? -12.197 4.334 16.271 1.00 89.44 192 PHE A N 1
ATOM 1489 C CA . PHE A 1 192 ? -13.603 4.719 16.427 1.00 89.44 192 PHE A CA 1
ATOM 1490 C C . PHE A 1 192 ? -14.095 4.255 17.804 1.00 89.44 192 PHE A C 1
ATOM 1492 O O . PHE A 1 192 ? -14.801 3.247 17.893 1.00 89.44 192 PHE A O 1
ATOM 1499 N N . PRO A 1 193 ? -13.662 4.926 18.885 1.00 79.88 193 PRO A N 1
ATOM 1500 C CA . PRO A 1 193 ? -14.181 4.632 20.212 1.00 79.88 193 PRO A CA 1
ATOM 1501 C C . PRO A 1 193 ? -15.673 4.992 20.267 1.00 79.88 193 PRO A C 1
ATOM 1503 O O . PRO A 1 193 ? -16.063 6.058 19.782 1.00 79.88 193 PRO A O 1
ATOM 1506 N N . GLY A 1 194 ? -16.482 4.076 20.804 1.00 71.25 194 GLY A N 1
ATOM 1507 C CA . GLY A 1 194 ? -17.912 4.281 21.060 1.00 71.25 194 GLY A CA 1
ATOM 1508 C C . GLY A 1 194 ? -18.194 5.110 22.305 1.00 71.25 194 GLY A C 1
ATOM 1509 O O . GLY A 1 194 ? -17.283 5.248 23.155 1.00 71.25 194 GLY A O 1
#

Secondary structure (DSSP, 8-state):
--BTTTTB-HHHHHHHHHHHH-EEEEETTEEEE--SS--SS-SSTT-EEHHHHHHHHSPPPP-TT-SSSHHHHHHHHHHHHHHHHHHHHTGGGTTTGGGHHHHHHHHHHTBPPTTHHHHHHHHHHHTSPSSHHHHHHHTTB-SS-HHHHHHHHHHHT-TT---------SSTTHHHHHHHHHHHHTTEETTEE-